Protein AF-A0A9D1R9I3-F1 (afdb_monomer)

Solvent-accessible surface area (backbone atoms only — not comparable to full-atom values): 10686 Å² total; per-residue (Å²): 140,59,76,68,60,60,56,41,55,53,49,53,54,49,44,52,55,58,47,68,74,46,57,72,70,60,39,57,51,48,53,52,42,51,58,55,57,67,73,47,98,64,57,68,60,59,54,52,50,54,48,44,52,51,49,51,53,46,52,52,16,56,76,68,72,45,55,52,53,62,74,65,74,44,58,64,61,62,46,48,54,52,51,44,54,70,66,63,78,45,72,50,73,64,53,41,50,48,31,46,51,50,15,51,50,30,36,52,54,9,49,54,36,32,51,56,20,48,52,53,54,49,50,54,54,50,55,44,67,78,65,69,73,87,57,93,84,80,71,70,52,71,67,55,49,51,52,51,53,50,37,53,48,43,27,52,50,10,50,51,30,34,53,49,12,55,46,31,48,61,38,52,80,35,76,94,45,46,72,60,49,52,55,54,50,52,51,57,54,55,62,73,77,108

Secondary structure (DSSP, 8-state):
--HHHHHHHHHHHHHHHHHHTS-HHHHHHHHHHHHHHTTS---HHHHHHHHHHHHHHHHHHHHTT--HHHHTTS-HHHHHHHHHHHTSS---HHHHHHHHHHHHHHHHHHHHHHHHHHHHHHHHHHHHHHHT---TTTS--HHHHHHHHHHHHHHHHHHHHHHHHHHHHHHTT-GGGHHHHHHHHHHHHHHHH-

Mean predicted aligned error: 14.3 Å

Sequence (194 aa):
MTNSNLSLETLKSENFTLQSRLTAKNRRILEKMFRYIRTFPLDEYHVELIHQDLIGMAKEAELRQESFPGTLGKAPLSFCDDLLLASGQISPPAGRSLLRISSLYYRFIGTFFAIIGLSNIIGQILGFLVGGEIWILKIMSGDKIVLFLYQLFVLAVGILYQLGGDRAKRYSSNSSKSNCCLKWGFFLLLLQIV

pLDDT: mean 78.45, std 12.65, range [46.47, 93.56]

Nearest PDB structures (foldseek):
  5c1f-assembly1_B  TM=2.643E-01  e=3.330E+00  Schizosaccharomyces pombe 972h-
  6iko-assembly1_A  TM=2.367E-01  e=6.032E+00  Mus musculus

Foldseek 3Di:
DDPVVVVLVVLVVVLVVLLVPADPQLSVLLVVLLVLLVVDPDDSSVSSVVSVVLSVLRVVCVVVVHDSCVSLVHRSNVSSVVVLVVVVRDPDVVNLVVLLVLLVVLLVQLVVLQVVLVVVLVVVVVVVVVVPDPPPPDPPDPVNVVVNVVSVVSNVLSVLSNVLSVVSNVCSVPVVCVVVNVVSSVVNVVVVVD

Organism: NCBI:txid2838542

Radius of gyration: 28.79 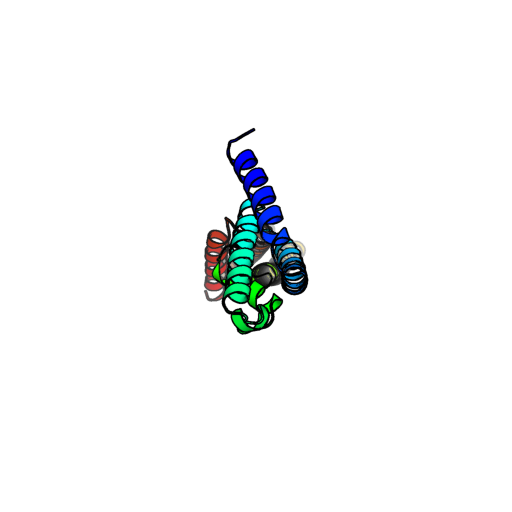Å; Cα contacts (8 Å, |Δi|>4): 126; chains: 1; bounding box: 69×34×75 Å

Structure (mmCIF, N/CA/C/O backbone):
data_AF-A0A9D1R9I3-F1
#
_entry.id   AF-A0A9D1R9I3-F1
#
loop_
_atom_site.group_PDB
_atom_site.id
_atom_site.type_symbol
_atom_site.label_atom_id
_atom_site.label_alt_id
_atom_site.label_comp_id
_atom_site.label_asym_id
_atom_site.label_entity_id
_atom_site.label_seq_id
_atom_site.pdbx_PDB_ins_code
_atom_site.Cartn_x
_atom_site.Cartn_y
_atom_site.Cartn_z
_atom_site.occupancy
_atom_site.B_iso_or_equiv
_atom_site.auth_seq_id
_atom_site.auth_comp_id
_atom_site.auth_asym_id
_atom_site.auth_atom_id
_atom_site.pdbx_PDB_model_num
ATOM 1 N N . MET A 1 1 ? -27.829 18.062 -6.869 1.00 46.47 1 MET A N 1
ATOM 2 C CA . MET A 1 1 ? -27.708 17.608 -5.467 1.00 46.47 1 MET A CA 1
ATOM 3 C C . MET A 1 1 ? -28.551 16.352 -5.338 1.00 46.47 1 MET A C 1
ATOM 5 O O . MET A 1 1 ? -29.761 16.434 -5.462 1.00 46.47 1 MET A O 1
ATOM 9 N N . THR A 1 2 ? -27.904 15.192 -5.301 1.00 47.31 2 THR A N 1
ATOM 10 C CA . THR A 1 2 ? -28.509 13.866 -5.519 1.00 47.31 2 THR A CA 1
ATOM 11 C C . THR A 1 2 ? -28.937 13.207 -4.205 1.00 47.31 2 THR A C 1
ATOM 13 O O . THR A 1 2 ? -28.361 13.495 -3.158 1.00 47.31 2 THR A O 1
ATOM 16 N N . ASN A 1 3 ? -29.917 12.297 -4.273 1.00 57.62 3 ASN A N 1
ATOM 17 C CA . ASN A 1 3 ? -30.523 11.559 -3.148 1.00 57.62 3 ASN A CA 1
ATOM 18 C C . ASN A 1 3 ? -29.522 10.951 -2.134 1.00 57.62 3 ASN A C 1
ATOM 20 O O . ASN A 1 3 ? -29.872 10.784 -0.971 1.00 57.62 3 ASN A O 1
ATOM 24 N N . SER A 1 4 ? -28.275 10.687 -2.542 1.00 60.78 4 SER A N 1
ATOM 25 C CA . SER A 1 4 ? -27.178 10.183 -1.698 1.00 60.78 4 SER A CA 1
ATOM 26 C C . SER A 1 4 ? -26.767 11.123 -0.556 1.00 60.78 4 SER A C 1
ATOM 28 O O . SER A 1 4 ? -26.414 10.670 0.530 1.00 60.78 4 SER A O 1
ATOM 30 N N . ASN A 1 5 ? -26.810 12.439 -0.782 1.00 66.44 5 ASN A N 1
ATOM 31 C CA . ASN A 1 5 ? -26.399 13.415 0.234 1.00 66.44 5 ASN A CA 1
ATOM 32 C C . ASN A 1 5 ? -27.486 13.582 1.300 1.00 66.44 5 ASN A C 1
ATOM 34 O O . ASN A 1 5 ? -27.178 13.768 2.472 1.00 66.44 5 ASN A O 1
ATOM 38 N N . LEU A 1 6 ? -28.755 13.457 0.895 1.00 72.06 6 LEU A N 1
ATOM 39 C CA . LEU A 1 6 ? -29.888 13.481 1.813 1.00 72.06 6 LEU A CA 1
ATOM 40 C C . LEU A 1 6 ? -29.864 12.255 2.738 1.00 72.06 6 LEU A C 1
ATOM 42 O O . LEU A 1 6 ? -30.039 12.413 3.940 1.00 72.06 6 LEU A O 1
ATOM 46 N N . SER A 1 7 ? -29.559 11.064 2.203 1.00 81.38 7 SER A N 1
ATOM 47 C CA . SER A 1 7 ? -29.435 9.837 3.005 1.00 81.38 7 SER A CA 1
ATOM 48 C C . SER A 1 7 ? -28.245 9.838 3.972 1.00 81.38 7 SER A C 1
ATOM 50 O O . SER A 1 7 ? -28.299 9.186 5.012 1.00 81.38 7 SER A O 1
ATOM 52 N N . LEU A 1 8 ? -27.162 10.551 3.646 1.00 88.31 8 LEU A N 1
ATOM 53 C CA . LEU A 1 8 ? -25.991 10.656 4.519 1.00 88.31 8 LEU A CA 1
ATOM 54 C C . LEU A 1 8 ? -26.276 11.541 5.739 1.00 88.31 8 LEU A C 1
ATOM 56 O O . LEU A 1 8 ? -25.975 11.157 6.865 1.00 88.31 8 LEU A O 1
ATOM 60 N N . GLU A 1 9 ? -26.868 12.716 5.525 1.00 88.56 9 GLU A N 1
ATOM 61 C CA . GLU A 1 9 ? -27.183 13.646 6.614 1.00 88.56 9 GLU A CA 1
ATOM 62 C C . GLU A 1 9 ? -28.239 13.071 7.569 1.00 88.56 9 GLU A C 1
ATOM 64 O O . GLU A 1 9 ? -28.113 13.213 8.789 1.00 88.56 9 GLU A O 1
ATOM 69 N N . THR A 1 10 ? -29.229 12.331 7.049 1.00 90.38 10 THR A N 1
ATOM 70 C CA . THR A 1 10 ? -30.168 11.584 7.901 1.00 90.38 10 THR A CA 1
ATOM 71 C C . THR A 1 10 ? -29.440 10.552 8.759 1.00 90.38 10 THR A C 1
ATOM 73 O O . THR A 1 10 ? -29.659 10.518 9.970 1.00 90.38 10 THR A O 1
ATOM 76 N N . LEU A 1 11 ? -28.518 9.779 8.171 1.00 91.25 11 LEU A N 1
ATOM 77 C CA . LEU A 1 11 ? -27.761 8.744 8.880 1.00 91.25 11 LEU A CA 1
ATOM 78 C C . LEU A 1 11 ? -26.878 9.337 9.989 1.00 91.25 11 LEU A C 1
ATOM 80 O O . LEU A 1 11 ? -26.879 8.845 11.115 1.00 91.25 11 LEU A O 1
ATOM 84 N N . LYS A 1 12 ? -26.200 10.459 9.714 1.00 92.12 12 LYS A N 1
ATOM 85 C CA . LYS A 1 12 ? -25.425 11.204 10.720 1.00 92.12 12 LYS A CA 1
ATOM 86 C C . LYS A 1 12 ? -26.292 11.640 11.901 1.00 92.12 12 LYS A C 1
ATOM 88 O O . LYS A 1 12 ? -25.905 11.459 13.056 1.00 92.12 12 LYS A O 1
ATOM 93 N N . SER A 1 13 ? -27.466 12.213 11.625 1.00 92.31 13 SER A N 1
ATOM 94 C CA . SER A 1 13 ? -28.381 12.675 12.678 1.00 92.31 13 SER A CA 1
ATOM 95 C C . SER A 1 13 ? -28.945 11.527 13.523 1.00 92.31 13 SER A C 1
ATOM 97 O O . SER A 1 13 ? -29.060 11.649 14.748 1.00 92.31 13 SER A O 1
ATOM 99 N N . GLU A 1 14 ? -29.245 10.392 12.890 1.00 92.50 14 GLU A N 1
ATOM 100 C CA . GLU A 1 14 ? -29.719 9.190 13.566 1.00 92.50 14 GLU A CA 1
ATOM 101 C C . GLU A 1 14 ? -28.624 8.615 14.469 1.00 92.50 14 GLU A C 1
ATOM 103 O O . GLU A 1 14 ? -28.857 8.424 15.664 1.00 92.50 14 GLU A O 1
ATOM 108 N N . ASN A 1 15 ? -27.408 8.447 13.944 1.00 91.75 15 ASN A N 1
ATOM 109 C CA . ASN A 1 15 ? -26.254 7.968 14.703 1.00 91.75 15 ASN A CA 1
ATOM 110 C C . ASN A 1 15 ? -25.945 8.871 15.901 1.00 91.75 15 ASN A C 1
ATOM 112 O O . ASN A 1 15 ? -25.763 8.375 17.013 1.00 91.75 15 ASN A O 1
ATOM 11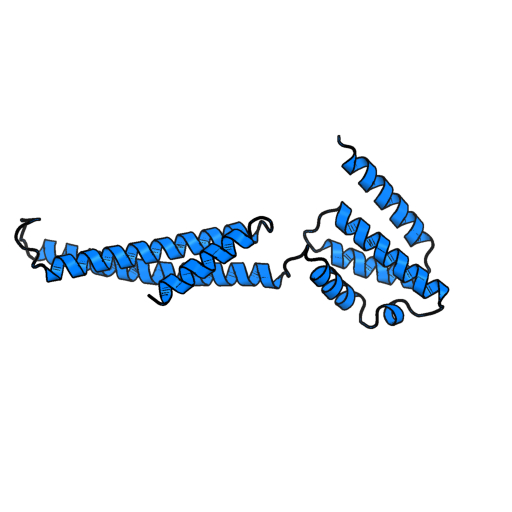6 N N . PHE A 1 16 ? -25.968 10.194 15.718 1.00 91.94 16 PHE A N 1
ATOM 117 C CA . PHE A 1 16 ? -25.792 11.148 16.815 1.00 91.94 16 PHE A CA 1
ATOM 118 C C . PHE A 1 16 ? -26.849 10.958 17.913 1.00 91.94 16 PHE A C 1
ATOM 120 O O . PHE A 1 16 ? -26.530 10.898 19.105 1.00 91.94 16 PHE A O 1
ATOM 127 N N . THR A 1 17 ? -28.112 10.800 17.515 1.00 92.31 17 THR A N 1
ATOM 12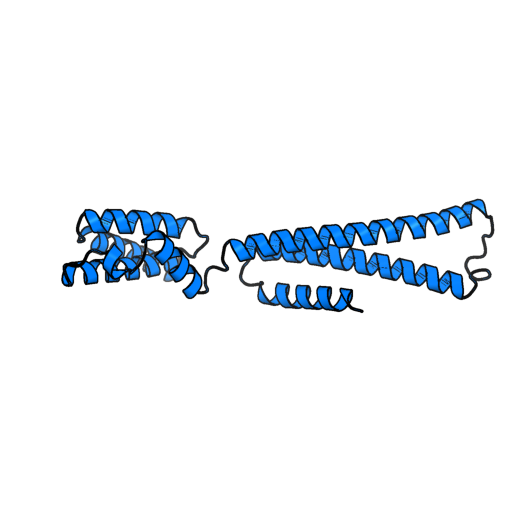8 C CA . THR A 1 17 ? -29.227 10.578 18.441 1.00 92.31 17 THR A CA 1
ATOM 129 C C . THR A 1 17 ? -29.080 9.252 19.187 1.00 92.31 17 THR A C 1
ATOM 131 O O . THR A 1 17 ? -29.206 9.219 20.412 1.00 92.31 17 THR A O 1
ATOM 134 N N . LEU A 1 18 ? -28.779 8.160 18.484 1.00 91.81 18 LEU A N 1
ATOM 135 C CA . LEU A 1 18 ? -28.597 6.836 19.080 1.00 91.81 18 LEU A CA 1
ATOM 136 C C . LEU A 1 18 ? -27.397 6.804 20.033 1.00 91.81 18 LEU A C 1
ATOM 138 O O . LEU A 1 18 ? -27.512 6.294 21.147 1.00 91.81 18 LEU A O 1
ATOM 142 N N . GLN A 1 19 ? -26.279 7.417 19.648 1.00 90.12 19 GLN A N 1
ATOM 143 C CA . GLN A 1 19 ? -25.081 7.505 20.478 1.00 90.12 19 GLN A CA 1
ATOM 144 C C . GLN A 1 19 ? -25.311 8.348 21.740 1.00 90.12 19 GLN A C 1
ATOM 146 O O . GLN A 1 19 ? -24.784 8.024 22.806 1.00 90.12 19 GLN A O 1
ATOM 151 N N . SER A 1 20 ? -26.119 9.411 21.654 1.00 88.38 20 SER A N 1
ATOM 152 C CA . SER A 1 20 ? -26.456 10.249 22.812 1.00 88.38 20 SER A CA 1
ATOM 153 C C . SER A 1 20 ? -27.222 9.493 23.907 1.00 88.38 20 SER A C 1
ATOM 155 O O . SER A 1 20 ? -27.107 9.851 25.080 1.00 88.38 20 SER A O 1
ATOM 157 N N . ARG A 1 21 ? -27.954 8.432 23.531 1.00 90.75 21 ARG A N 1
ATOM 158 C CA . ARG A 1 21 ? -28.755 7.590 24.436 1.00 90.75 21 ARG A CA 1
ATOM 159 C C . ARG A 1 21 ? -27.932 6.535 25.180 1.00 90.75 21 ARG A C 1
ATOM 161 O O . ARG A 1 21 ? -28.443 5.958 26.133 1.00 90.75 21 ARG A O 1
ATOM 168 N N . LEU A 1 22 ? -26.691 6.285 24.760 1.00 91.00 22 LEU A N 1
ATOM 169 C CA . LEU A 1 22 ? -25.786 5.345 25.421 1.00 91.00 22 LEU A CA 1
ATOM 170 C C . LEU A 1 22 ? -25.198 5.936 26.705 1.00 91.00 22 LEU A C 1
ATOM 172 O O . LEU A 1 22 ? -25.084 7.154 26.882 1.00 91.00 22 LEU A O 1
ATOM 176 N N . THR A 1 23 ? -24.723 5.059 27.586 1.00 92.00 23 THR A N 1
ATOM 177 C CA . THR A 1 23 ? -23.983 5.472 28.780 1.00 92.00 23 THR A CA 1
ATOM 178 C C . THR A 1 23 ? -22.707 6.240 28.420 1.00 92.00 23 THR A C 1
ATOM 180 O O . THR A 1 23 ? -22.026 5.973 27.426 1.00 92.00 23 THR A O 1
ATOM 183 N N . ALA A 1 24 ? -22.308 7.180 29.285 1.00 90.56 24 ALA A N 1
ATOM 184 C CA . ALA A 1 24 ? -21.119 8.008 29.063 1.00 90.56 24 ALA A CA 1
ATOM 185 C C . ALA A 1 24 ? -19.826 7.186 28.884 1.00 90.56 24 ALA A C 1
ATOM 187 O O . ALA A 1 24 ? -18.910 7.616 28.178 1.00 90.56 24 ALA A O 1
ATOM 188 N N . LYS A 1 25 ? -19.745 5.999 29.504 1.00 90.19 25 LYS A N 1
ATOM 189 C CA . LYS A 1 25 ? -18.609 5.079 29.366 1.00 90.19 25 LYS A CA 1
ATOM 190 C C . LYS A 1 25 ? -18.530 4.503 27.950 1.00 90.19 25 LYS A C 1
ATOM 192 O O . LYS A 1 25 ? -17.476 4.605 27.325 1.00 90.19 25 LYS A O 1
ATOM 197 N N . ASN A 1 26 ? -19.631 3.958 27.439 1.00 90.19 26 ASN A N 1
ATOM 198 C CA . ASN A 1 26 ? -19.678 3.359 26.105 1.00 90.19 26 ASN A CA 1
ATOM 199 C C . ASN A 1 26 ? -19.545 4.415 25.011 1.00 90.19 26 ASN A C 1
ATOM 201 O O . ASN A 1 26 ? -18.789 4.221 24.060 1.00 90.19 26 ASN A O 1
ATOM 205 N N . ARG A 1 27 ? -20.150 5.591 25.211 1.00 92.62 27 ARG A N 1
ATOM 206 C CA . ARG A 1 27 ? -19.990 6.738 24.313 1.00 92.62 27 ARG A CA 1
ATOM 207 C C . ARG A 1 27 ? -18.523 7.134 24.124 1.00 92.62 27 ARG A C 1
ATOM 209 O O . ARG A 1 27 ? -18.076 7.262 22.991 1.00 92.62 27 ARG A O 1
ATOM 216 N N . ARG A 1 28 ? -17.740 7.237 25.208 1.00 92.50 28 ARG A N 1
ATOM 217 C CA . ARG A 1 28 ? -16.295 7.547 25.127 1.00 92.50 28 ARG A CA 1
ATOM 218 C C . ARG A 1 28 ? -15.496 6.496 24.355 1.00 92.50 28 ARG A C 1
ATOM 220 O O . ARG A 1 28 ? -14.498 6.834 23.723 1.00 92.50 28 ARG A O 1
ATOM 227 N N . ILE A 1 29 ? -15.878 5.222 24.443 1.00 91.25 29 ILE A N 1
ATOM 228 C CA . ILE A 1 29 ? -15.208 4.140 23.710 1.00 91.25 29 ILE A CA 1
ATOM 229 C C . ILE A 1 29 ? -15.557 4.236 22.221 1.00 91.25 29 ILE A C 1
ATOM 231 O O . ILE A 1 29 ? -14.650 4.2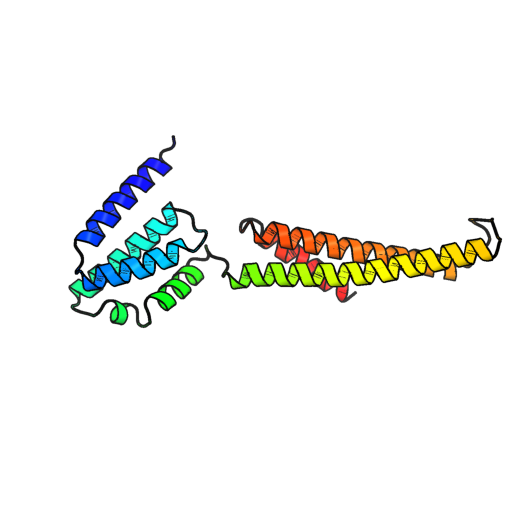28 21.391 1.00 91.25 29 ILE A O 1
ATOM 235 N N . LEU A 1 30 ? -16.838 4.425 21.897 1.00 92.75 30 LEU A N 1
ATOM 236 C CA . LEU A 1 30 ? -17.306 4.635 20.526 1.00 92.75 30 LEU A CA 1
ATOM 237 C C . LEU A 1 30 ? -16.660 5.855 19.870 1.00 92.75 30 LEU A C 1
ATOM 239 O O . LEU A 1 30 ? -16.178 5.749 18.752 1.00 92.75 30 LEU A O 1
ATOM 243 N N . GLU A 1 31 ? -16.559 6.987 20.570 1.00 91.88 31 GLU A N 1
ATOM 244 C CA . GLU A 1 31 ? -15.879 8.183 20.055 1.00 91.88 31 GLU A CA 1
ATOM 245 C C . GLU A 1 31 ? -14.417 7.901 19.680 1.00 91.88 31 GLU A C 1
ATOM 247 O O . GLU A 1 31 ? -13.928 8.402 18.665 1.00 91.88 31 GLU A O 1
ATOM 252 N N . LYS A 1 32 ? -13.706 7.086 20.474 1.00 91.50 32 LYS A N 1
ATOM 253 C CA . LYS A 1 32 ? -12.327 6.678 20.166 1.00 91.50 32 LYS A CA 1
ATOM 254 C C . LYS A 1 32 ? -12.268 5.778 18.934 1.00 91.50 32 LYS A C 1
ATOM 256 O O . LYS A 1 32 ? -11.431 6.016 18.067 1.00 91.50 32 LYS A O 1
ATOM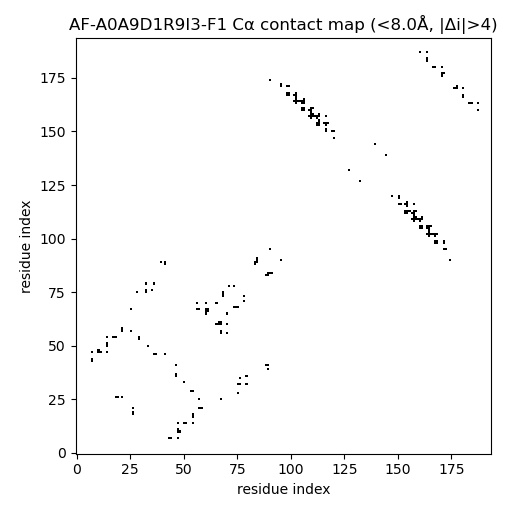 261 N N . MET A 1 33 ? -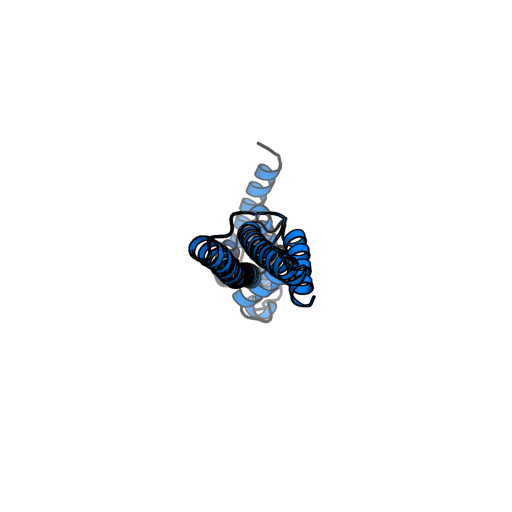13.150 4.783 18.847 1.00 90.62 33 MET A N 1
ATOM 262 C CA . MET A 1 33 ? -13.236 3.873 17.699 1.00 90.62 33 MET A CA 1
ATOM 263 C C . MET A 1 33 ? -13.593 4.625 16.416 1.00 90.62 33 MET A C 1
ATOM 265 O O . MET A 1 33 ? -12.937 4.454 15.393 1.00 90.62 33 MET A O 1
ATOM 269 N N . PHE A 1 34 ? -14.574 5.521 16.482 1.00 89.62 34 PHE A N 1
ATOM 270 C CA . PHE A 1 34 ? -15.024 6.299 15.337 1.00 89.62 34 PHE A CA 1
ATOM 271 C C . PHE A 1 34 ? -13.965 7.303 14.873 1.00 89.62 34 PHE A C 1
ATOM 273 O O . PHE A 1 34 ? -13.677 7.405 13.680 1.00 89.62 34 PHE A O 1
ATOM 280 N N . ARG A 1 35 ? -13.297 7.990 15.812 1.00 88.12 35 ARG A N 1
ATOM 281 C CA . ARG A 1 35 ? -12.145 8.847 15.494 1.00 88.12 35 ARG A CA 1
ATOM 282 C C . ARG A 1 35 ? -11.038 8.060 14.798 1.00 88.12 35 ARG A C 1
ATOM 284 O O . ARG A 1 35 ? -10.434 8.585 13.871 1.00 88.12 35 ARG A O 1
ATOM 291 N N . TYR A 1 36 ? -10.789 6.826 15.233 1.00 84.00 36 TYR A N 1
ATOM 292 C CA . TYR A 1 36 ? -9.816 5.939 14.607 1.00 84.00 36 TYR A CA 1
ATOM 293 C C . TYR A 1 36 ? -10.226 5.552 13.179 1.00 84.00 36 TYR A C 1
ATOM 295 O O . TYR A 1 36 ? -9.444 5.750 12.253 1.00 84.00 36 TYR A O 1
ATOM 303 N N . ILE A 1 37 ? -11.469 5.111 12.966 1.00 85.88 37 ILE A N 1
ATOM 304 C CA . ILE A 1 37 ? -11.993 4.736 11.639 1.00 85.88 37 ILE A CA 1
ATOM 305 C C . ILE A 1 37 ? -11.918 5.909 10.648 1.00 85.88 37 ILE A C 1
ATOM 307 O O . ILE A 1 37 ? -11.521 5.721 9.501 1.00 85.88 37 ILE A O 1
ATOM 311 N N . ARG A 1 38 ? -12.194 7.142 11.094 1.00 82.81 38 ARG A N 1
ATOM 312 C CA . ARG A 1 38 ? -12.091 8.354 10.257 1.00 82.81 38 ARG A CA 1
ATOM 313 C C . ARG A 1 38 ? -10.674 8.693 9.789 1.00 82.81 38 ARG A C 1
ATOM 315 O O . ARG A 1 38 ? -10.524 9.530 8.904 1.00 82.81 38 ARG A O 1
ATOM 322 N N . THR A 1 39 ? -9.634 8.084 10.363 1.00 79.88 39 THR A N 1
ATOM 323 C CA . THR A 1 39 ? -8.261 8.253 9.854 1.00 79.88 39 THR A CA 1
ATOM 324 C C . THR A 1 39 ? -8.023 7.491 8.550 1.00 79.88 39 THR A C 1
ATOM 326 O O . THR A 1 39 ? -7.078 7.799 7.819 1.00 79.88 39 THR A O 1
ATOM 329 N N . PHE A 1 40 ? -8.885 6.521 8.229 1.00 74.38 40 PHE A N 1
ATOM 330 C CA . PHE A 1 40 ? -8.797 5.743 7.004 1.00 74.38 40 PHE A CA 1
ATOM 331 C C . PHE A 1 40 ? -9.531 6.446 5.853 1.00 74.38 40 PHE A C 1
ATOM 333 O O . PHE A 1 40 ? -10.555 7.093 6.067 1.00 74.38 40 PHE A O 1
ATOM 340 N N . PRO A 1 41 ? -9.037 6.312 4.609 1.00 70.81 41 PRO A N 1
ATOM 341 C CA . PRO A 1 41 ? -9.644 6.914 3.424 1.00 70.81 41 PRO A CA 1
ATOM 342 C C . PRO A 1 41 ? -10.861 6.099 2.958 1.00 70.81 41 PRO A C 1
ATOM 344 O O . PRO A 1 41 ? -10.827 5.474 1.896 1.00 70.81 41 PRO A O 1
ATOM 347 N N . LEU A 1 42 ? -11.896 6.065 3.792 1.00 74.56 42 LEU A N 1
ATOM 348 C CA . LEU A 1 42 ? -13.190 5.446 3.530 1.00 74.56 42 LEU A CA 1
ATOM 349 C C . LEU A 1 42 ? -14.189 6.481 3.006 1.00 74.56 42 LEU A C 1
ATOM 351 O O . LEU A 1 42 ? -14.050 7.680 3.247 1.00 74.56 42 LEU A O 1
ATOM 355 N N . ASP A 1 43 ? -15.205 5.994 2.304 1.00 80.38 43 ASP A N 1
ATOM 356 C CA . ASP A 1 43 ? -16.359 6.796 1.912 1.00 80.38 43 ASP A CA 1
ATOM 357 C C . ASP A 1 43 ? -17.192 7.192 3.144 1.00 80.38 43 ASP A C 1
ATOM 359 O O . ASP A 1 43 ? -17.382 6.391 4.059 1.00 80.38 43 ASP A O 1
ATOM 363 N N . GLU A 1 44 ? -17.689 8.429 3.178 1.00 82.19 44 GLU A N 1
ATOM 364 C CA . GLU A 1 44 ? -18.316 9.003 4.378 1.00 82.19 44 GLU A CA 1
ATOM 365 C C . GLU A 1 44 ? -19.610 8.271 4.763 1.00 82.19 44 GLU A C 1
ATOM 367 O O . GLU A 1 44 ? -19.881 8.069 5.945 1.00 82.19 44 GLU A O 1
ATOM 372 N N . TYR A 1 45 ? -20.363 7.787 3.773 1.00 83.31 45 TYR A N 1
ATOM 373 C CA . TYR A 1 45 ? -21.547 6.960 4.002 1.00 83.31 45 TYR A CA 1
ATOM 374 C C . TYR A 1 45 ? -21.197 5.610 4.632 1.00 83.31 45 TYR A C 1
ATOM 376 O O . TYR A 1 45 ? -21.841 5.182 5.586 1.00 83.31 45 TYR A O 1
ATOM 384 N N . HIS A 1 46 ? -20.126 4.969 4.164 1.00 82.62 46 HIS A N 1
ATOM 385 C CA . HIS A 1 46 ? -19.647 3.716 4.750 1.00 82.62 46 HIS A CA 1
ATOM 386 C C . HIS A 1 46 ? -19.112 3.891 6.170 1.00 82.62 46 HIS A C 1
ATOM 388 O O . HIS A 1 46 ? -19.329 3.032 7.020 1.00 82.62 46 HIS A O 1
ATOM 394 N N . VAL A 1 47 ? -18.447 5.014 6.447 1.00 86.56 47 VAL A N 1
ATOM 395 C CA . VAL A 1 47 ? -17.999 5.356 7.801 1.00 86.56 47 VAL A CA 1
ATOM 396 C C . VAL A 1 47 ? -19.189 5.462 8.756 1.00 86.56 47 VAL A C 1
ATOM 398 O O . VAL A 1 47 ? -19.126 4.919 9.858 1.00 86.56 47 VAL A O 1
ATOM 401 N N . GLU A 1 48 ? -20.280 6.106 8.338 1.00 89.75 48 GLU A N 1
ATOM 402 C CA . GLU A 1 48 ? -21.493 6.206 9.159 1.00 89.75 48 GLU A CA 1
ATOM 403 C C . GLU A 1 48 ? -22.266 4.884 9.273 1.00 89.75 48 GLU A C 1
ATOM 405 O O . GLU A 1 48 ? -22.868 4.628 10.314 1.00 89.75 48 GLU A O 1
ATOM 410 N N . LEU A 1 49 ? -22.198 3.999 8.276 1.00 88.56 49 LEU A N 1
ATOM 411 C CA . LEU A 1 49 ? -22.766 2.652 8.389 1.00 88.56 49 LEU A CA 1
ATOM 412 C C . LEU A 1 49 ? -22.032 1.827 9.462 1.00 88.56 49 LEU A C 1
ATOM 414 O O . LEU A 1 49 ? -22.658 1.261 10.353 1.00 88.56 49 LEU A O 1
ATOM 418 N N . ILE A 1 50 ? -20.693 1.851 9.451 1.00 89.38 50 ILE A N 1
ATOM 419 C CA . ILE A 1 50 ? -19.877 1.204 10.493 1.00 89.38 50 ILE A CA 1
ATOM 420 C C . ILE A 1 50 ? -20.167 1.826 11.867 1.00 89.38 50 ILE A C 1
ATOM 422 O O . ILE A 1 50 ? -20.209 1.128 12.880 1.00 89.38 50 ILE A O 1
ATOM 426 N N . HIS A 1 51 ? -20.369 3.144 11.922 1.00 91.88 51 HIS A N 1
ATOM 427 C CA . HIS A 1 51 ? -20.730 3.828 13.160 1.00 91.88 51 HIS A CA 1
ATOM 428 C C . HIS A 1 51 ? -22.057 3.314 13.726 1.00 91.88 51 HIS A C 1
ATOM 430 O O . HIS A 1 51 ? -22.131 3.029 14.923 1.00 91.88 51 HIS A O 1
ATOM 436 N N . GLN A 1 52 ? -23.066 3.143 12.869 1.00 92.31 52 GLN A N 1
ATOM 437 C CA . GLN A 1 52 ? -24.372 2.610 13.247 1.00 92.31 52 GLN A CA 1
ATOM 438 C C . GLN A 1 52 ? -24.260 1.184 13.805 1.00 92.31 52 GLN A C 1
ATOM 440 O O . GLN A 1 52 ? -24.806 0.902 14.874 1.00 92.31 52 GLN A O 1
ATOM 445 N N . ASP A 1 53 ? -23.487 0.314 13.151 1.00 91.38 53 ASP A N 1
ATOM 446 C CA . ASP A 1 53 ? -23.256 -1.062 13.610 1.00 91.38 53 ASP A CA 1
ATOM 447 C C . ASP A 1 53 ? -22.566 -1.102 14.982 1.00 91.38 53 ASP A C 1
ATOM 449 O O . ASP A 1 53 ? -22.969 -1.848 15.879 1.00 91.38 53 ASP A O 1
ATOM 453 N N . LEU A 1 54 ? -21.552 -0.255 15.191 1.00 92.44 54 LEU A N 1
ATOM 454 C CA . LEU A 1 54 ? -20.858 -0.138 16.476 1.00 92.44 54 LEU A CA 1
ATOM 455 C C . LEU A 1 54 ? -21.779 0.377 17.591 1.00 92.44 54 LEU A C 1
ATOM 457 O O . LEU A 1 54 ? -21.701 -0.107 18.723 1.00 92.44 54 LEU A O 1
ATOM 461 N N . ILE A 1 55 ? -22.664 1.330 17.286 1.00 93.56 55 ILE A N 1
ATOM 462 C CA . ILE A 1 55 ? -23.696 1.797 18.220 1.00 93.56 55 ILE A CA 1
ATOM 463 C C . ILE A 1 55 ? -24.661 0.652 18.561 1.00 93.56 55 ILE A C 1
ATOM 465 O O . ILE A 1 55 ? -25.009 0.481 19.732 1.00 93.56 55 ILE A O 1
ATOM 469 N N . GLY A 1 56 ? -25.057 -0.151 17.569 1.00 92.12 56 GLY A N 1
ATOM 470 C CA . GLY A 1 56 ? -25.881 -1.347 17.754 1.00 92.12 56 GLY A CA 1
ATOM 471 C C . GLY A 1 56 ? -25.245 -2.345 18.723 1.00 92.12 56 GLY A C 1
ATOM 472 O O . GLY A 1 56 ? -25.874 -2.724 19.712 1.00 92.12 56 GLY A O 1
ATOM 473 N N . MET A 1 57 ? -23.969 -2.677 18.511 1.00 91.25 57 MET A N 1
ATOM 474 C CA . MET A 1 57 ? -23.204 -3.557 19.405 1.00 91.25 57 MET A CA 1
ATOM 475 C C . MET A 1 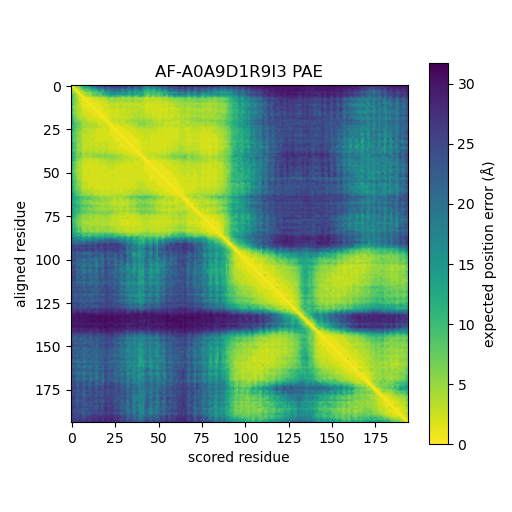57 ? -23.070 -2.982 20.822 1.00 91.25 57 MET A C 1
ATOM 477 O O . MET A 1 57 ? -23.215 -3.704 21.808 1.00 91.25 57 MET A O 1
ATOM 481 N N . ALA A 1 58 ? -22.824 -1.676 20.953 1.00 92.44 58 ALA A N 1
ATOM 482 C CA . ALA A 1 58 ? -22.740 -1.027 22.260 1.00 92.44 58 ALA A CA 1
ATOM 483 C C . ALA A 1 58 ? -24.076 -1.070 23.013 1.00 92.44 58 ALA A C 1
ATOM 485 O O . ALA A 1 58 ? -24.098 -1.299 24.222 1.00 92.44 58 ALA A O 1
ATOM 486 N N . LYS A 1 59 ? -25.191 -0.891 22.300 1.00 93.00 59 LYS A N 1
ATOM 487 C CA . LYS A 1 59 ? -26.538 -0.995 22.865 1.00 93.00 59 LYS A CA 1
ATOM 488 C C . LYS A 1 59 ? -26.854 -2.424 23.307 1.00 93.00 59 LYS A C 1
ATOM 490 O O . LYS A 1 59 ? -27.429 -2.618 24.374 1.00 93.00 59 LYS A O 1
ATOM 495 N N . GLU A 1 60 ? -26.466 -3.422 22.518 1.00 91.56 60 GLU A N 1
ATOM 496 C CA . GLU A 1 60 ? -26.629 -4.835 22.873 1.00 91.56 60 GLU A CA 1
ATOM 497 C C . GLU A 1 60 ? -25.835 -5.201 24.136 1.00 91.56 60 GLU A C 1
ATOM 499 O O . GLU A 1 60 ? -26.364 -5.876 25.020 1.00 91.56 60 GLU A O 1
ATOM 504 N N . ALA A 1 61 ? -24.614 -4.677 24.276 1.00 90.56 61 ALA A N 1
ATOM 505 C CA . ALA A 1 61 ? -23.811 -4.842 25.486 1.00 90.56 61 ALA A CA 1
ATOM 506 C C . ALA A 1 61 ? -24.492 -4.228 26.726 1.00 90.56 61 ALA A C 1
ATOM 508 O O . ALA A 1 61 ? -24.530 -4.859 27.781 1.00 90.56 61 ALA A O 1
ATOM 509 N N . GLU A 1 62 ? -25.092 -3.035 26.602 1.00 90.81 62 GLU A N 1
ATOM 510 C CA . GLU A 1 62 ? -25.851 -2.412 27.700 1.00 90.81 62 GLU A CA 1
ATOM 511 C C . GLU A 1 62 ? -27.080 -3.233 28.101 1.00 90.81 62 GLU A C 1
ATOM 513 O O . GLU A 1 62 ? -27.336 -3.403 29.293 1.00 90.81 62 GLU A O 1
ATOM 518 N N . LEU A 1 63 ? -27.807 -3.787 27.125 1.00 90.31 63 LEU A N 1
ATOM 519 C CA . LEU A 1 63 ? -28.966 -4.650 27.379 1.00 90.31 63 LEU A CA 1
ATOM 520 C C . LEU A 1 63 ? -28.580 -5.942 28.107 1.00 90.31 63 LEU A C 1
ATOM 522 O O . LEU A 1 63 ? -29.329 -6.408 28.962 1.00 90.31 63 LEU A O 1
ATOM 526 N N . ARG A 1 64 ? -27.403 -6.497 27.801 1.00 89.44 64 ARG A N 1
ATOM 527 C CA . ARG A 1 64 ? -26.841 -7.675 28.480 1.00 89.44 64 ARG A CA 1
ATOM 528 C C . ARG A 1 64 ? -26.152 -7.350 29.808 1.00 89.44 64 ARG A C 1
ATOM 530 O O . ARG A 1 64 ? -25.685 -8.264 30.475 1.00 89.44 64 ARG A O 1
ATOM 537 N N . GLN A 1 65 ? -26.089 -6.072 30.196 1.00 87.12 65 GLN A N 1
ATOM 538 C CA . GLN A 1 65 ? -25.314 -5.584 31.346 1.00 87.12 65 GLN A CA 1
ATOM 539 C C . GLN A 1 65 ? -23.825 -5.979 31.288 1.00 87.12 65 GLN A C 1
ATOM 541 O O . GLN A 1 65 ? -23.137 -6.041 32.308 1.00 87.12 65 GLN A O 1
ATOM 546 N N . GLU A 1 66 ? -23.307 -6.210 30.082 1.00 88.00 66 GLU A N 1
ATOM 547 C CA . GLU A 1 66 ? -21.912 -6.545 29.838 1.00 88.00 66 GLU A CA 1
ATOM 548 C C . GLU A 1 66 ? -21.088 -5.288 29.557 1.00 88.00 66 GLU A C 1
ATOM 550 O O . GLU A 1 66 ? -21.575 -4.238 29.127 1.00 88.00 66 GLU A O 1
ATOM 555 N N . SER A 1 67 ? -19.779 -5.383 29.783 1.00 87.44 67 SER A N 1
ATOM 556 C CA . SER A 1 67 ? -18.880 -4.320 29.349 1.00 87.44 67 SER A CA 1
ATOM 557 C C . SER A 1 67 ? -18.737 -4.346 27.827 1.00 87.44 67 SER A C 1
ATOM 559 O O . SER A 1 67 ? -18.387 -5.386 27.277 1.00 87.44 67 SER A O 1
ATOM 561 N N . PHE A 1 68 ? -18.892 -3.198 27.164 1.00 86.88 68 PHE A N 1
ATOM 562 C CA . PHE A 1 68 ? -18.737 -3.103 25.709 1.00 86.88 68 PHE A CA 1
ATOM 563 C C . PHE A 1 68 ? -17.407 -3.695 25.181 1.00 86.88 68 PHE A C 1
ATOM 565 O O . PHE A 1 68 ? -17.456 -4.498 24.256 1.00 86.88 68 PHE A O 1
ATOM 572 N N . PRO A 1 69 ? -16.225 -3.440 25.790 1.00 85.75 69 PRO A N 1
ATOM 573 C CA . PRO A 1 69 ? -14.985 -4.117 25.385 1.00 85.75 69 PRO A CA 1
ATOM 574 C C . PRO A 1 69 ? -15.007 -5.642 25.570 1.00 85.75 69 PRO A C 1
ATOM 576 O O . PRO A 1 69 ? -14.353 -6.355 24.817 1.00 85.75 69 PRO A O 1
ATOM 579 N N . GLY A 1 70 ? -15.748 -6.138 26.565 1.00 83.31 70 GLY A N 1
ATOM 580 C CA . GLY A 1 70 ? -15.943 -7.570 26.791 1.00 83.31 70 GLY A CA 1
ATOM 581 C C . GLY A 1 70 ? -16.767 -8.214 25.678 1.00 83.31 70 GLY A C 1
ATOM 582 O O . GLY A 1 70 ? -16.364 -9.247 25.158 1.00 83.31 70 GLY A O 1
ATOM 583 N N . THR A 1 71 ? -17.841 -7.554 25.236 1.00 85.88 71 THR A N 1
ATOM 584 C CA . THR A 1 71 ? -18.670 -8.009 24.107 1.00 85.88 71 THR A CA 1
ATOM 585 C C . THR A 1 71 ? -17.892 -8.027 22.782 1.00 85.88 71 THR A C 1
ATOM 587 O O . THR A 1 71 ? -18.131 -8.886 21.941 1.00 85.88 71 THR A O 1
ATOM 590 N N . LEU A 1 72 ? -16.906 -7.135 22.606 1.00 86.69 72 LEU A N 1
ATOM 591 C CA . LEU A 1 72 ? -16.008 -7.148 21.440 1.00 86.69 72 LEU A CA 1
ATOM 592 C C . LEU A 1 72 ? -14.977 -8.297 21.474 1.00 86.69 72 LEU A C 1
ATOM 594 O O . LEU A 1 72 ? -14.368 -8.598 20.446 1.00 86.69 72 LEU A O 1
ATOM 598 N N . GLY A 1 73 ? -14.727 -8.902 22.643 1.00 85.00 73 GLY A N 1
ATOM 599 C CA . GLY A 1 73 ? -13.756 -9.988 22.846 1.00 85.00 73 GLY A CA 1
ATOM 600 C C . GLY A 1 73 ? -12.278 -9.588 22.718 1.00 85.00 73 GLY A C 1
ATOM 601 O O . GLY A 1 73 ? -11.396 -10.435 22.837 1.00 85.00 73 GLY A O 1
ATOM 602 N N . LYS A 1 74 ? -11.984 -8.309 22.460 1.00 86.81 74 LYS A N 1
ATOM 603 C CA . LYS A 1 74 ? -10.632 -7.755 22.272 1.00 86.81 74 LYS A CA 1
ATOM 604 C C . LYS A 1 74 ? -10.627 -6.245 22.496 1.00 86.81 74 LYS A C 1
ATOM 606 O O . LYS A 1 74 ? -11.661 -5.629 22.755 1.00 86.81 74 LYS A O 1
ATOM 611 N N . ALA A 1 75 ? -9.449 -5.629 22.398 1.00 86.69 75 ALA A N 1
ATOM 612 C CA . ALA A 1 75 ? -9.333 -4.184 22.523 1.00 86.69 75 ALA A CA 1
ATOM 613 C C . ALA A 1 75 ? -10.174 -3.471 21.436 1.00 86.69 75 ALA A C 1
ATOM 615 O O . ALA A 1 75 ? -10.149 -3.881 20.276 1.00 86.69 75 ALA A O 1
ATOM 616 N N . PRO A 1 76 ? -10.875 -2.369 21.760 1.00 86.31 76 PRO A N 1
ATOM 617 C CA . PRO A 1 76 ? -11.744 -1.677 20.805 1.00 86.31 76 PRO A CA 1
ATOM 618 C C . PRO A 1 76 ? -11.053 -1.263 19.496 1.00 86.31 76 PRO A C 1
ATOM 620 O O . PRO A 1 76 ? -11.653 -1.327 18.432 1.00 86.31 76 PRO A O 1
ATOM 623 N N . LEU A 1 77 ? -9.775 -0.872 19.554 1.00 83.75 77 LEU A N 1
ATOM 624 C CA . LEU A 1 77 ? -9.010 -0.488 18.362 1.00 83.75 77 LEU A CA 1
ATOM 625 C C . LEU A 1 77 ? -8.625 -1.696 17.500 1.00 83.75 77 LEU A C 1
ATOM 627 O O . LEU A 1 77 ? -8.785 -1.635 16.287 1.00 83.75 77 LEU A O 1
ATOM 631 N N . SER A 1 78 ? -8.201 -2.805 18.113 1.00 82.38 78 SER A N 1
ATOM 632 C CA . SER A 1 78 ? -7.879 -4.024 17.360 1.00 82.38 78 SER A CA 1
ATOM 633 C C . SER A 1 78 ? -9.131 -4.658 16.752 1.00 82.38 78 SER A C 1
ATOM 635 O O . SER A 1 78 ? -9.069 -5.272 15.695 1.00 82.38 78 SER A O 1
ATOM 637 N N . PHE A 1 79 ? -10.296 -4.474 17.381 1.00 87.50 79 PHE A N 1
ATOM 638 C CA . PHE A 1 79 ? -11.570 -4.818 16.758 1.00 87.50 79 PHE A CA 1
ATOM 639 C C . PHE A 1 79 ? -11.831 -3.991 15.495 1.00 87.50 79 PHE A C 1
ATOM 641 O O . PHE A 1 79 ? -12.233 -4.566 14.486 1.00 87.50 79 PHE A O 1
ATOM 648 N N . CYS A 1 80 ? -11.571 -2.678 15.522 1.00 84.88 80 CYS A N 1
ATOM 649 C CA . CYS A 1 80 ? -11.676 -1.852 14.319 1.00 84.88 80 CYS A CA 1
ATOM 650 C C . CYS A 1 80 ? -10.737 -2.348 13.215 1.00 84.88 80 CYS A C 1
ATOM 652 O O . CYS A 1 80 ? -11.176 -2.440 12.078 1.00 84.88 80 CYS A O 1
ATOM 654 N N . ASP A 1 81 ? -9.490 -2.707 13.532 1.00 80.56 81 ASP A N 1
ATOM 655 C CA . ASP A 1 81 ? -8.545 -3.239 12.538 1.00 80.56 81 ASP A CA 1
ATOM 656 C C . ASP A 1 81 ? -9.105 -4.468 11.813 1.00 80.56 81 ASP A C 1
ATOM 658 O O . ASP A 1 81 ? -9.119 -4.513 10.581 1.00 80.56 81 ASP A O 1
ATOM 662 N N . ASP A 1 82 ? -9.642 -5.425 12.569 1.00 83.31 82 ASP A N 1
ATOM 663 C CA . ASP A 1 82 ? -10.227 -6.644 12.010 1.00 83.31 82 ASP A CA 1
ATOM 664 C C . ASP A 1 82 ? -11.521 -6.368 11.235 1.00 83.31 82 ASP A C 1
ATOM 666 O O . ASP A 1 82 ? -11.751 -6.975 10.191 1.00 83.31 82 ASP A O 1
ATOM 670 N N . LEU A 1 83 ? -12.355 -5.433 11.703 1.00 84.31 83 LEU A N 1
ATOM 671 C CA . LEU A 1 83 ? -13.590 -5.036 11.020 1.00 84.31 83 LEU A CA 1
ATOM 672 C C . LEU A 1 83 ? -13.286 -4.365 9.676 1.00 84.31 83 LEU A C 1
ATOM 674 O O . LEU A 1 83 ? -13.907 -4.674 8.659 1.00 84.31 83 LEU A O 1
ATOM 678 N N . LEU A 1 84 ? -12.279 -3.494 9.646 1.00 79.62 84 LEU A N 1
ATOM 679 C CA . LEU A 1 84 ? -11.816 -2.839 8.429 1.00 79.62 84 LEU A CA 1
ATOM 680 C C . LEU A 1 84 ? -11.188 -3.851 7.459 1.00 79.62 84 LEU A C 1
ATOM 682 O O . LEU A 1 84 ? -11.437 -3.765 6.255 1.00 79.62 84 LEU A O 1
ATOM 686 N N . LEU A 1 85 ? -10.446 -4.840 7.967 1.00 70.31 85 LEU A N 1
ATOM 687 C CA . LEU A 1 85 ? -9.868 -5.919 7.164 1.00 70.31 85 LEU A CA 1
ATOM 688 C C . LEU A 1 85 ? -10.948 -6.845 6.576 1.00 70.31 85 LEU A C 1
ATOM 690 O O . LEU A 1 85 ? -10.895 -7.177 5.393 1.00 70.31 85 LEU A O 1
ATOM 694 N N . ALA A 1 86 ? -11.953 -7.212 7.376 1.00 75.00 86 ALA A N 1
ATOM 695 C CA . ALA A 1 86 ? -13.076 -8.055 6.966 1.00 75.00 86 ALA A CA 1
ATOM 696 C C . ALA A 1 86 ? -14.021 -7.353 5.980 1.00 75.00 86 ALA A C 1
ATOM 698 O O . ALA A 1 86 ? -14.554 -7.999 5.080 1.00 75.00 86 ALA A O 1
ATOM 699 N N . SER A 1 87 ? -14.195 -6.031 6.100 1.00 66.75 87 SER A N 1
ATOM 700 C CA . SER A 1 87 ? -15.041 -5.247 5.189 1.00 66.75 87 SER A CA 1
ATOM 701 C C . SER A 1 87 ? -14.537 -5.242 3.740 1.00 66.75 87 SER A C 1
ATOM 703 O O . SER A 1 87 ? -15.278 -4.876 2.830 1.00 66.75 87 SER A O 1
ATOM 705 N N . GLY A 1 88 ? -13.267 -5.600 3.499 1.00 59.41 88 GLY A N 1
ATOM 706 C CA . GLY A 1 88 ? -12.652 -5.620 2.167 1.00 59.41 88 GLY A CA 1
ATOM 707 C C . GLY A 1 88 ? -12.515 -4.242 1.499 1.00 59.41 88 GLY A C 1
ATOM 708 O O . GLY A 1 88 ? -11.908 -4.134 0.433 1.00 59.41 88 GLY A O 1
ATOM 709 N N . GLN A 1 89 ? -13.039 -3.175 2.113 1.00 55.75 89 GLN A N 1
ATOM 710 C CA . GLN A 1 89 ? -13.003 -1.809 1.582 1.00 55.75 89 GLN A CA 1
ATOM 711 C C . GLN A 1 89 ? -11.654 -1.134 1.804 1.00 55.75 89 GLN A C 1
ATOM 713 O O . GLN A 1 89 ? -11.222 -0.297 1.006 1.00 55.75 89 GLN A O 1
ATOM 718 N N . ILE A 1 90 ? -10.949 -1.538 2.858 1.00 52.06 90 ILE A N 1
ATOM 719 C CA . ILE A 1 90 ? -9.578 -1.125 3.109 1.00 52.06 90 ILE A CA 1
ATOM 720 C C . ILE A 1 90 ? -8.666 -2.259 2.658 1.00 52.06 90 ILE A C 1
ATOM 722 O O . ILE A 1 90 ? -8.505 -3.268 3.336 1.00 52.06 90 ILE A O 1
ATOM 726 N N . SER A 1 91 ? -7.992 -2.062 1.520 1.00 50.56 91 SER A N 1
ATOM 727 C CA . SER A 1 91 ? -6.676 -2.684 1.362 1.00 50.56 91 SER A CA 1
ATOM 728 C C . SER A 1 91 ? -5.819 -2.147 2.507 1.00 50.56 91 SER A C 1
ATOM 730 O O . SER A 1 91 ? -5.690 -0.918 2.595 1.00 50.56 91 SER A O 1
ATOM 732 N N . PRO A 1 92 ? -5.276 -3.005 3.389 1.00 46.50 92 PRO A N 1
ATOM 733 C CA . PRO A 1 92 ? -4.586 -2.562 4.591 1.00 46.50 92 PRO A CA 1
ATOM 734 C C . PRO A 1 92 ? -3.540 -1.489 4.245 1.00 46.50 92 PRO A C 1
ATOM 736 O O . PRO A 1 92 ? -2.981 -1.513 3.142 1.00 46.50 92 PRO A O 1
ATOM 739 N N . PRO A 1 93 ? -3.215 -0.550 5.151 1.00 48.25 93 PRO A N 1
ATOM 740 C CA . PRO A 1 93 ? -2.096 0.376 4.946 1.00 48.25 93 PRO A CA 1
ATOM 741 C C . PRO A 1 93 ? -0.792 -0.366 4.588 1.00 48.25 93 PRO A C 1
ATOM 743 O O . PRO A 1 93 ? 0.034 0.172 3.850 1.00 48.25 93 PRO A O 1
ATOM 746 N N . ALA A 1 94 ? -0.677 -1.637 4.998 1.00 48.94 94 ALA A N 1
ATOM 747 C CA . ALA A 1 94 ? 0.332 -2.588 4.540 1.00 48.94 94 ALA A CA 1
ATOM 748 C C . ALA A 1 94 ? 0.317 -2.829 3.016 1.00 48.94 94 ALA A C 1
ATOM 750 O O . 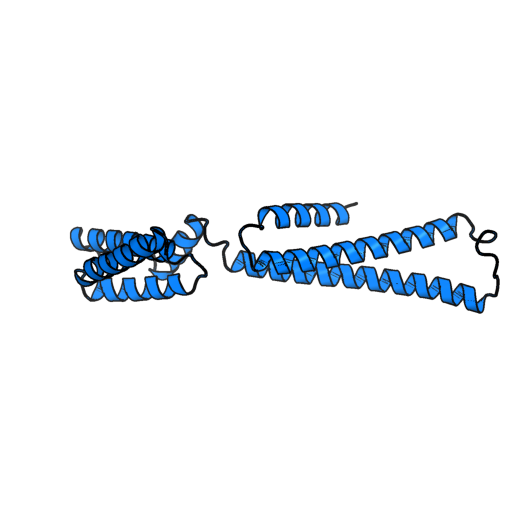ALA A 1 94 ? 1.365 -2.839 2.396 1.00 48.94 94 ALA A O 1
ATOM 751 N N . GLY A 1 95 ? -0.838 -2.955 2.360 1.00 54.72 95 GLY A N 1
ATOM 752 C CA . GLY A 1 95 ? -0.927 -3.107 0.902 1.00 54.72 95 GLY A CA 1
ATOM 753 C C . GLY A 1 95 ? -0.441 -1.870 0.140 1.00 54.72 95 GLY A C 1
ATOM 754 O O . GLY A 1 95 ? 0.281 -1.987 -0.849 1.00 54.72 95 GLY A O 1
ATOM 755 N N . ARG A 1 96 ? -0.762 -0.660 0.624 1.00 57.19 96 ARG A N 1
ATOM 756 C CA . ARG A 1 96 ? -0.258 0.587 0.015 1.00 57.19 96 ARG A CA 1
ATOM 757 C C . ARG A 1 96 ? 1.243 0.761 0.225 1.00 57.19 96 ARG A C 1
ATOM 759 O O . ARG A 1 96 ? 1.927 1.211 -0.698 1.00 57.19 96 ARG A O 1
ATOM 766 N N . SER A 1 97 ? 1.760 0.423 1.409 1.00 59.62 97 SER A N 1
ATOM 767 C CA . SER A 1 97 ? 3.201 0.458 1.666 1.00 59.62 97 SER A CA 1
ATOM 768 C C . SER A 1 97 ? 3.935 -0.617 0.860 1.00 59.62 97 SER A C 1
ATOM 770 O O . SER A 1 97 ? 4.940 -0.293 0.238 1.00 59.62 97 SER A O 1
ATOM 772 N N . LEU A 1 98 ? 3.389 -1.832 0.743 1.00 66.31 98 LEU A N 1
ATOM 773 C CA . LEU A 1 98 ? 3.919 -2.912 -0.097 1.00 66.31 98 LEU A CA 1
ATOM 774 C C . LEU A 1 98 ? 3.960 -2.523 -1.576 1.00 66.31 98 LEU A C 1
ATOM 776 O O . LEU A 1 98 ? 4.986 -2.717 -2.216 1.00 66.31 98 LEU A O 1
ATOM 780 N N . LEU A 1 99 ? 2.907 -1.904 -2.119 1.00 71.62 99 LEU A N 1
ATOM 781 C CA . LEU A 1 99 ? 2.911 -1.402 -3.500 1.00 71.62 99 LEU A CA 1
ATOM 782 C C . LEU A 1 99 ? 3.932 -0.276 -3.703 1.00 71.62 99 LEU A C 1
ATOM 784 O O . LEU A 1 99 ? 4.550 -0.184 -4.763 1.00 71.62 99 LEU A O 1
ATOM 788 N N . ARG A 1 100 ? 4.147 0.572 -2.691 1.00 72.50 100 ARG A N 1
ATOM 789 C CA . ARG A 1 100 ? 5.166 1.629 -2.733 1.00 72.50 100 ARG A CA 1
ATOM 790 C C . ARG A 1 100 ? 6.586 1.052 -2.672 1.00 72.50 100 ARG A C 1
ATOM 792 O O . ARG A 1 100 ? 7.446 1.515 -3.414 1.00 72.50 100 ARG A O 1
ATOM 799 N N . ILE A 1 101 ? 6.815 0.036 -1.841 1.00 76.44 101 ILE A N 1
ATOM 800 C CA . ILE A 1 101 ? 8.093 -0.684 -1.728 1.00 76.44 101 ILE A CA 1
ATOM 801 C C . ILE A 1 101 ? 8.370 -1.472 -3.012 1.00 76.44 101 ILE A C 1
ATOM 803 O O . ILE A 1 101 ? 9.452 -1.366 -3.576 1.00 76.44 101 ILE A O 1
ATOM 807 N N . SER A 1 102 ? 7.371 -2.184 -3.532 1.00 78.19 102 SER A N 1
ATOM 808 C CA . SER A 1 102 ? 7.429 -2.893 -4.813 1.00 78.19 102 SER A CA 1
ATOM 809 C C . SER A 1 102 ? 7.722 -1.941 -5.977 1.00 78.19 102 SER A C 1
ATOM 811 O O . SER A 1 102 ? 8.589 -2.218 -6.801 1.00 78.19 102 SER A O 1
ATOM 813 N N . SER A 1 103 ? 7.061 -0.781 -6.021 1.00 80.81 103 SER A N 1
ATOM 814 C CA . SER A 1 103 ? 7.335 0.269 -7.009 1.00 80.81 103 SER A CA 1
ATOM 815 C C . SER A 1 103 ? 8.784 0.754 -6.943 1.00 80.81 103 SER A C 1
ATOM 817 O O . SER A 1 103 ? 9.437 0.910 -7.976 1.00 80.81 103 SER A O 1
ATOM 819 N N . LEU A 1 104 ? 9.297 0.970 -5.731 1.00 84.44 104 LEU A N 1
ATOM 820 C CA . LEU A 1 104 ? 10.676 1.382 -5.517 1.00 84.44 104 LEU A CA 1
ATOM 821 C C . LEU A 1 104 ? 11.659 0.293 -5.972 1.00 84.44 104 LEU A C 1
ATOM 823 O O . LEU A 1 104 ? 12.607 0.602 -6.689 1.00 84.44 104 LEU A O 1
ATOM 827 N N . TYR A 1 105 ? 11.387 -0.970 -5.638 1.00 85.50 105 TYR A N 1
ATOM 828 C CA . TYR A 1 105 ? 12.167 -2.129 -6.073 1.00 85.50 105 TYR A CA 1
ATOM 829 C C . TYR A 1 105 ? 12.257 -2.225 -7.604 1.00 85.50 105 TYR A C 1
ATOM 831 O O . TYR A 1 105 ? 13.358 -2.275 -8.151 1.00 85.50 105 TYR A O 1
ATOM 839 N N . TYR A 1 106 ? 11.125 -2.145 -8.313 1.00 84.38 106 TYR A N 1
ATOM 840 C CA . TYR A 1 106 ? 11.117 -2.191 -9.779 1.00 84.38 106 TYR A CA 1
ATOM 841 C C . TYR A 1 106 ? 11.811 -0.979 -10.422 1.00 84.38 106 TYR A C 1
ATOM 843 O O . TYR A 1 106 ? 12.463 -1.114 -11.456 1.00 84.38 106 TYR A O 1
ATOM 851 N N . ARG A 1 107 ? 11.744 0.210 -9.808 1.00 85.94 107 ARG A N 1
ATOM 852 C CA . ARG A 1 107 ? 12.508 1.375 -10.290 1.00 85.94 107 ARG A CA 1
ATOM 853 C C . ARG A 1 107 ? 14.011 1.194 -10.098 1.00 85.94 107 ARG A C 1
ATOM 855 O O . ARG A 1 107 ? 14.767 1.572 -10.992 1.00 85.94 107 ARG A O 1
ATOM 862 N N . PHE A 1 108 ? 14.448 0.605 -8.985 1.00 87.94 108 PHE A N 1
ATOM 863 C CA . PHE A 1 108 ? 15.861 0.293 -8.767 1.00 87.94 108 PHE A CA 1
ATOM 864 C C . PHE A 1 108 ? 16.368 -0.744 -9.772 1.00 87.94 108 PHE A C 1
ATOM 866 O O . PHE A 1 108 ? 17.360 -0.476 -10.448 1.00 87.94 108 PHE A O 1
ATOM 873 N N . ILE A 1 109 ? 15.653 -1.865 -9.942 1.00 87.06 109 ILE A N 1
ATOM 874 C CA . ILE A 1 109 ? 16.054 -2.919 -10.886 1.00 87.06 109 ILE A CA 1
ATOM 875 C C . ILE A 1 109 ? 16.101 -2.380 -12.324 1.00 87.06 109 ILE A C 1
ATOM 877 O O . ILE A 1 109 ? 17.089 -2.568 -13.029 1.00 87.06 109 ILE A O 1
ATOM 881 N N . GLY A 1 110 ? 15.083 -1.613 -12.736 1.00 86.69 110 GLY A N 1
ATOM 882 C CA . GLY A 1 110 ? 15.013 -1.038 -14.078 1.00 86.69 110 GLY A CA 1
ATOM 883 C C . GLY A 1 110 ? 16.121 -0.022 -14.348 1.00 86.69 110 GLY A C 1
ATOM 884 O O . GLY A 1 110 ? 16.709 -0.022 -15.425 1.00 86.69 110 GLY A O 1
ATOM 885 N N . THR A 1 111 ? 16.464 0.806 -13.355 1.00 88.38 111 THR A N 1
ATOM 886 C CA . THR A 1 111 ? 17.573 1.769 -13.473 1.00 88.38 111 THR A CA 1
ATOM 887 C C . THR A 1 111 ? 18.921 1.062 -13.591 1.00 88.38 111 THR A C 1
ATOM 889 O O . THR A 1 111 ? 19.746 1.468 -14.404 1.00 88.38 111 THR A O 1
ATOM 892 N N . PHE A 1 112 ? 19.131 -0.020 -12.840 1.00 88.31 112 PHE A N 1
ATOM 893 C CA . PHE A 1 112 ? 20.350 -0.822 -12.925 1.00 88.31 112 PHE A CA 1
ATOM 894 C C . PHE A 1 112 ? 20.536 -1.427 -14.326 1.00 88.31 112 PHE A C 1
ATOM 896 O O . PHE A 1 112 ? 21.578 -1.221 -14.951 1.00 88.31 112 PHE A O 1
ATOM 903 N N . PHE A 1 113 ? 19.499 -2.078 -14.867 1.00 85.56 113 PHE A N 1
ATOM 904 C CA . PHE A 1 113 ? 19.532 -2.621 -16.229 1.00 85.56 113 PHE A CA 1
ATOM 905 C C . PHE A 1 113 ? 19.697 -1.536 -17.297 1.00 85.56 113 PHE A C 1
ATOM 907 O O . PHE A 1 113 ? 20.458 -1.729 -18.242 1.00 85.56 113 PHE A O 1
ATOM 914 N N . ALA A 1 114 ? 19.050 -0.379 -17.139 1.00 86.88 114 ALA A N 1
ATOM 915 C CA . ALA A 1 114 ? 19.190 0.732 -18.076 1.00 86.88 114 ALA A CA 1
ATOM 916 C C . ALA A 1 114 ? 20.620 1.298 -18.099 1.00 86.88 114 ALA A C 1
ATOM 918 O O . ALA A 1 114 ? 21.143 1.556 -19.180 1.00 86.88 114 ALA A O 1
ATOM 919 N N . ILE A 1 115 ? 21.271 1.448 -16.938 1.00 89.25 115 ILE A N 1
ATOM 920 C CA . ILE A 1 115 ? 22.659 1.932 -16.843 1.00 89.25 115 ILE A CA 1
ATOM 921 C C . ILE A 1 115 ? 23.621 0.950 -17.514 1.00 89.25 115 ILE A C 1
ATOM 923 O O . ILE A 1 115 ? 24.453 1.378 -18.310 1.00 89.25 115 ILE A O 1
ATOM 927 N N . ILE A 1 116 ? 23.490 -0.352 -17.239 1.00 85.25 116 ILE A N 1
ATOM 928 C CA . ILE A 1 116 ? 24.307 -1.397 -17.882 1.00 85.25 116 ILE A CA 1
ATOM 929 C C . ILE A 1 116 ? 24.042 -1.436 -19.392 1.00 85.25 116 ILE A C 1
ATOM 931 O O . ILE A 1 116 ? 24.975 -1.539 -20.189 1.00 85.25 116 ILE A O 1
ATOM 935 N N . GLY A 1 117 ? 22.772 -1.330 -19.789 1.00 82.19 117 GLY A N 1
ATOM 936 C CA . GLY A 1 117 ? 22.306 -1.152 -21.165 1.00 82.19 117 GLY A CA 1
ATOM 937 C C . GLY A 1 117 ? 23.086 -0.056 -21.884 1.00 82.19 117 GLY A C 1
ATOM 938 O O . GLY A 1 117 ? 23.818 -0.317 -22.838 1.00 82.19 117 GLY A O 1
ATOM 939 N N . LEU A 1 118 ? 22.964 1.165 -21.364 1.00 85.62 118 LEU A N 1
ATOM 940 C CA . LEU A 1 118 ? 23.566 2.366 -21.930 1.00 85.62 118 LEU A CA 1
ATOM 941 C C . LEU A 1 118 ? 25.092 2.337 -21.922 1.00 85.62 118 LEU A C 1
ATOM 943 O O . LEU A 1 118 ? 25.689 2.701 -22.930 1.00 85.62 118 LEU A O 1
ATOM 947 N N . SER A 1 119 ? 25.732 1.923 -20.826 1.00 82.62 119 SER A N 1
ATOM 948 C CA . SER A 1 119 ? 27.196 1.953 -20.721 1.00 82.62 119 SER A CA 1
ATOM 949 C C . SER A 1 119 ? 27.858 1.066 -21.774 1.00 82.62 119 SER A C 1
ATOM 951 O O . SER A 1 119 ? 28.819 1.489 -22.414 1.00 82.62 119 SER A O 1
ATOM 953 N N . ASN A 1 120 ? 27.302 -0.121 -22.026 1.00 80.00 120 ASN A N 1
ATOM 954 C CA . ASN A 1 120 ? 27.797 -1.026 -23.061 1.00 80.00 120 ASN A CA 1
ATOM 955 C C . ASN A 1 120 ? 27.532 -0.496 -24.476 1.00 80.00 120 ASN A C 1
ATOM 957 O O . ASN A 1 120 ? 28.421 -0.578 -25.320 1.00 80.00 120 ASN A O 1
ATOM 961 N N . ILE A 1 121 ? 26.355 0.088 -24.743 1.00 82.19 121 ILE A N 1
ATOM 962 C CA . ILE A 1 121 ? 26.054 0.704 -26.050 1.00 82.19 121 ILE A CA 1
ATOM 963 C C . ILE A 1 121 ? 27.017 1.864 -26.324 1.00 82.19 121 ILE A C 1
ATOM 965 O O . ILE A 1 121 ? 27.610 1.934 -27.399 1.00 82.19 121 ILE A O 1
ATOM 969 N N . ILE A 1 122 ? 27.223 2.744 -25.340 1.00 83.56 122 ILE A N 1
ATOM 970 C CA . ILE A 1 122 ? 28.172 3.860 -25.434 1.00 83.56 122 ILE A CA 1
ATOM 971 C C . ILE A 1 122 ? 29.592 3.332 -25.653 1.00 83.56 122 ILE A C 1
ATOM 973 O O . ILE A 1 122 ? 30.297 3.842 -26.519 1.00 83.56 122 ILE A O 1
ATOM 977 N N . GLY A 1 123 ? 30.004 2.294 -24.921 1.00 79.38 123 GLY A N 1
ATOM 978 C CA . GLY A 1 123 ? 31.312 1.660 -25.088 1.00 79.38 123 GLY A CA 1
ATOM 979 C C . GLY A 1 123 ? 31.526 1.104 -26.496 1.00 79.38 123 GLY A C 1
ATOM 980 O O . GLY A 1 123 ? 32.588 1.313 -27.079 1.00 79.38 123 GLY A O 1
ATOM 981 N N . GLN A 1 124 ? 30.508 0.468 -27.084 1.00 75.19 124 GLN A N 1
ATOM 982 C CA . GLN A 1 124 ? 30.578 -0.007 -28.467 1.00 75.19 124 GLN A CA 1
ATOM 983 C C . GLN A 1 124 ? 30.651 1.143 -29.479 1.00 75.19 124 GLN A C 1
ATOM 985 O O . GLN A 1 124 ? 31.460 1.082 -30.402 1.00 75.19 124 GLN A O 1
ATOM 990 N N . ILE A 1 125 ? 29.872 2.211 -29.286 1.00 77.25 125 ILE A N 1
ATOM 991 C CA . ILE A 1 125 ? 29.897 3.401 -30.153 1.00 77.25 125 ILE A CA 1
ATOM 992 C C . ILE A 1 125 ? 31.251 4.125 -30.066 1.00 77.25 125 ILE A C 1
ATOM 994 O O . ILE A 1 125 ? 31.803 4.523 -31.089 1.00 77.25 125 ILE A O 1
ATOM 998 N N . LEU A 1 126 ? 31.818 4.277 -28.865 1.00 76.44 126 LEU A N 1
ATOM 999 C CA . LEU A 1 126 ? 33.125 4.912 -28.661 1.00 76.44 126 LEU A CA 1
ATOM 1000 C C . LEU A 1 126 ? 34.271 4.063 -29.214 1.00 76.44 126 LEU A C 1
ATOM 1002 O O . LEU A 1 126 ? 35.142 4.594 -29.897 1.00 76.44 126 LEU A O 1
ATOM 1006 N N . GLY A 1 127 ? 34.258 2.749 -28.971 1.00 71.31 127 GLY A N 1
ATOM 1007 C CA . GLY A 1 127 ? 35.235 1.829 -29.558 1.00 71.31 127 GLY A CA 1
ATOM 1008 C C . GLY A 1 127 ? 35.195 1.843 -31.089 1.00 71.31 127 GLY A C 1
ATOM 1009 O O . GLY A 1 127 ? 36.235 1.763 -31.737 1.00 71.31 127 GLY A O 1
ATOM 1010 N N . PHE A 1 128 ? 34.007 2.028 -31.667 1.00 66.06 128 PHE A N 1
ATOM 1011 C CA . PHE A 1 128 ? 33.806 2.210 -33.102 1.00 66.06 128 PHE A CA 1
ATOM 1012 C C . PHE A 1 128 ? 34.342 3.560 -33.619 1.00 66.06 128 PHE A C 1
ATOM 1014 O O . PHE A 1 128 ? 35.046 3.587 -34.627 1.00 66.06 128 PHE A O 1
ATOM 1021 N N . LEU A 1 129 ? 34.076 4.666 -32.912 1.00 67.75 129 LEU A N 1
ATOM 1022 C CA . LEU A 1 129 ? 34.569 6.012 -33.254 1.00 67.75 129 LEU A CA 1
ATOM 1023 C C . LEU A 1 129 ? 36.099 6.112 -33.221 1.00 67.75 129 LEU A C 1
ATOM 1025 O O . LEU A 1 129 ? 36.689 6.734 -34.099 1.00 67.75 129 LEU A O 1
ATOM 1029 N N . VAL A 1 130 ? 36.740 5.492 -32.227 1.00 70.19 130 VAL A N 1
ATOM 1030 C CA . VAL A 1 130 ? 38.208 5.464 -32.101 1.00 70.19 130 VAL A CA 1
ATOM 1031 C C . VAL A 1 130 ? 38.841 4.494 -33.11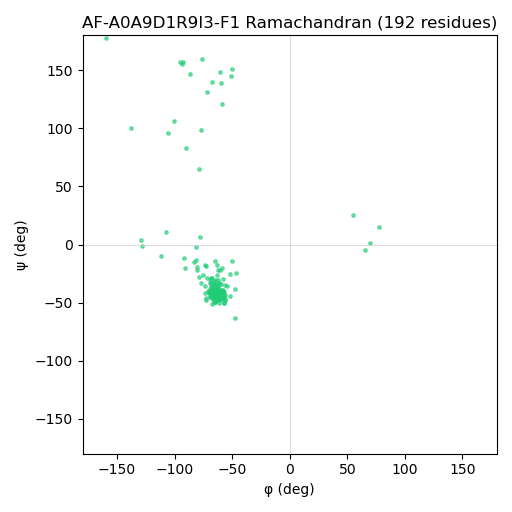3 1.00 70.19 130 VAL A C 1
ATOM 1033 O O . VAL A 1 130 ? 39.980 4.698 -33.522 1.00 70.19 130 VAL A O 1
ATOM 1036 N N . GLY A 1 131 ? 38.104 3.464 -33.548 1.00 65.00 131 GLY A N 1
ATOM 1037 C CA . GLY A 1 131 ? 38.566 2.437 -34.490 1.00 65.00 131 GLY A CA 1
ATOM 1038 C C . GLY A 1 131 ? 38.475 2.792 -35.983 1.00 65.00 131 GLY A C 1
ATOM 1039 O O . GLY A 1 131 ? 39.113 2.119 -36.784 1.00 65.00 131 GLY A O 1
ATOM 1040 N N . GLY A 1 132 ? 37.730 3.835 -36.374 1.00 56.59 132 GLY A N 1
ATOM 1041 C CA . GLY A 1 132 ? 37.828 4.452 -37.710 1.00 56.59 132 GLY A CA 1
ATOM 1042 C C . GLY A 1 132 ? 37.155 3.748 -38.907 1.00 56.59 132 GLY A C 1
ATOM 1043 O O . GLY A 1 132 ? 37.436 4.119 -40.043 1.00 56.59 132 GLY A O 1
ATOM 1044 N N . GLU A 1 133 ? 36.249 2.783 -38.720 1.00 53.28 133 GLU A N 1
ATOM 1045 C CA . GLU A 1 133 ? 35.633 2.016 -39.828 1.00 53.28 133 GLU A CA 1
ATOM 1046 C C . GLU A 1 133 ? 34.166 2.439 -40.096 1.00 53.28 133 GLU A C 1
ATOM 1048 O O . GLU A 1 133 ? 33.242 1.951 -39.458 1.00 53.28 133 GLU A O 1
ATOM 1053 N N . ILE A 1 134 ? 33.912 3.336 -41.063 1.00 54.16 134 ILE A N 1
ATOM 1054 C CA . ILE A 1 134 ? 32.594 3.981 -41.331 1.00 54.16 134 ILE A CA 1
ATOM 1055 C C . ILE A 1 134 ? 31.565 3.084 -42.085 1.00 54.16 134 ILE A C 1
ATOM 1057 O O . ILE A 1 134 ? 30.460 3.515 -42.415 1.00 54.16 134 ILE A O 1
ATOM 1061 N N . TRP A 1 135 ? 31.832 1.799 -42.337 1.00 48.75 135 TRP A N 1
ATOM 1062 C CA . TRP A 1 135 ? 30.920 0.949 -43.130 1.00 48.75 135 TRP A CA 1
ATOM 1063 C C . TRP A 1 135 ? 29.862 0.227 -42.283 1.00 48.75 135 TRP A C 1
ATOM 1065 O O . TRP A 1 135 ? 29.984 -0.958 -41.972 1.00 48.75 135 TRP A O 1
ATOM 1075 N N . ILE A 1 136 ? 28.773 0.946 -41.990 1.00 50.59 136 ILE A N 1
ATOM 1076 C CA . ILE A 1 136 ? 27.621 0.579 -41.132 1.00 50.59 136 ILE A CA 1
ATOM 1077 C C . ILE A 1 136 ? 26.978 -0.800 -41.439 1.00 50.59 136 ILE A C 1
ATOM 1079 O O . ILE A 1 136 ? 26.248 -1.329 -40.607 1.00 50.59 136 ILE A O 1
ATOM 1083 N N . LEU A 1 137 ? 27.270 -1.440 -42.579 1.00 50.97 137 LEU A N 1
ATOM 1084 C CA . LEU A 1 137 ? 26.664 -2.723 -42.976 1.00 50.97 137 LEU A CA 1
ATOM 1085 C C . LEU A 1 137 ? 27.647 -3.841 -43.369 1.00 50.97 137 LEU A C 1
ATOM 1087 O O . LEU A 1 137 ? 27.189 -4.935 -43.684 1.00 50.97 137 LEU A O 1
ATOM 1091 N N . LYS A 1 138 ? 28.974 -3.621 -43.358 1.00 48.12 138 LYS A N 1
ATOM 1092 C CA . LYS A 1 138 ? 29.935 -4.618 -43.893 1.00 48.12 138 LYS A CA 1
ATOM 1093 C C . LYS A 1 138 ? 30.839 -5.301 -42.853 1.00 48.12 138 LYS A C 1
ATOM 1095 O O . LYS A 1 138 ? 31.503 -6.269 -43.199 1.00 48.12 138 LYS A O 1
ATOM 1100 N N . ILE A 1 139 ? 30.860 -4.833 -41.598 1.00 49.75 139 ILE A N 1
ATOM 1101 C CA . ILE A 1 139 ? 31.846 -5.256 -40.569 1.00 49.75 139 ILE A CA 1
ATOM 1102 C C . ILE A 1 139 ? 31.215 -5.698 -39.238 1.00 49.75 139 ILE A C 1
ATOM 1104 O O . ILE A 1 139 ? 31.905 -6.071 -38.289 1.00 49.75 139 ILE A O 1
ATOM 1108 N N . MET A 1 140 ? 29.893 -5.753 -39.138 1.00 54.72 140 MET A N 1
ATOM 1109 C CA . MET A 1 140 ? 29.318 -6.485 -38.022 1.00 54.72 140 MET A CA 1
ATOM 1110 C C . MET A 1 140 ? 29.408 -7.983 -38.332 1.00 54.72 140 MET A C 1
ATOM 1112 O O . MET A 1 140 ? 28.577 -8.515 -39.066 1.00 54.72 140 MET A O 1
ATOM 1116 N N . SER A 1 141 ? 30.415 -8.677 -37.791 1.00 61.50 141 SER A N 1
ATOM 1117 C CA . SER A 1 141 ? 30.322 -10.135 -37.674 1.00 61.50 141 SER A CA 1
ATOM 1118 C C . SER A 1 141 ? 28.991 -10.473 -36.992 1.00 61.50 141 SER A C 1
ATOM 1120 O O . SER A 1 141 ? 28.531 -9.704 -36.140 1.00 61.50 141 SER A O 1
ATOM 1122 N N . GLY A 1 142 ? 28.354 -11.587 -37.372 1.00 65.75 142 GLY A N 1
ATOM 1123 C CA . GLY A 1 142 ? 27.044 -11.971 -36.826 1.00 65.75 142 GLY A CA 1
ATOM 1124 C C . GLY A 1 142 ? 26.994 -11.868 -35.297 1.00 65.75 142 GLY A C 1
ATOM 1125 O O . GLY A 1 142 ? 26.044 -11.325 -34.742 1.00 65.75 142 GLY A O 1
ATOM 1126 N N . ASP A 1 143 ? 28.090 -12.234 -34.634 1.00 70.31 143 ASP A N 1
ATOM 1127 C CA . ASP A 1 143 ? 28.246 -12.179 -33.179 1.00 70.31 143 ASP A CA 1
ATOM 1128 C C . ASP A 1 143 ? 28.139 -10.758 -32.595 1.00 70.31 143 ASP A C 1
ATOM 1130 O O . ASP A 1 143 ? 27.530 -10.564 -31.544 1.00 70.31 143 ASP A O 1
ATOM 1134 N N . LYS A 1 144 ? 28.672 -9.731 -33.274 1.00 70.38 144 LYS A N 1
ATOM 1135 C CA . LYS A 1 144 ? 28.599 -8.336 -32.798 1.00 70.38 144 LYS A CA 1
ATOM 1136 C C . LYS A 1 144 ? 27.200 -7.739 -32.963 1.00 70.38 144 LYS A C 1
ATOM 1138 O O . LYS A 1 144 ? 26.757 -7.009 -32.078 1.00 70.38 144 LYS A O 1
ATOM 1143 N N . ILE A 1 145 ? 26.480 -8.094 -34.036 1.00 74.75 145 ILE A N 1
ATOM 1144 C CA . ILE A 1 145 ? 25.050 -7.753 -34.183 1.00 74.75 145 ILE A CA 1
ATOM 1145 C C . ILE A 1 145 ? 24.241 -8.392 -33.061 1.00 74.75 145 ILE A C 1
ATOM 1147 O O . ILE A 1 145 ? 23.427 -7.711 -32.444 1.00 74.75 145 ILE A O 1
ATOM 1151 N N . VAL A 1 146 ? 24.474 -9.674 -32.773 1.00 80.00 146 VAL A N 1
ATOM 1152 C CA . VAL A 1 146 ? 23.745 -10.396 -31.722 1.00 80.00 146 VAL A CA 1
ATOM 1153 C C . VAL A 1 146 ? 23.970 -9.741 -30.357 1.00 80.00 146 VAL A C 1
ATOM 1155 O O . VAL A 1 146 ? 23.002 -9.492 -29.642 1.00 80.00 146 VAL A O 1
ATOM 1158 N N . LEU A 1 147 ? 25.211 -9.372 -30.024 1.00 76.94 147 LEU A N 1
ATOM 1159 C CA . LEU A 1 147 ? 25.525 -8.664 -28.777 1.00 76.94 147 LEU A CA 1
ATOM 1160 C C . LEU A 1 147 ? 24.886 -7.269 -28.708 1.00 76.94 147 LEU A C 1
ATOM 1162 O O . LEU A 1 147 ? 24.389 -6.870 -27.656 1.00 76.94 147 LEU A O 1
ATOM 1166 N N . PHE A 1 148 ? 24.858 -6.532 -29.820 1.00 79.38 148 PHE A N 1
ATOM 1167 C CA . PHE A 1 148 ? 24.212 -5.221 -29.881 1.00 79.38 148 PHE A CA 1
ATOM 1168 C C . PHE A 1 148 ? 22.686 -5.320 -29.708 1.00 79.38 148 PHE A C 1
ATOM 1170 O O . PHE A 1 148 ? 22.098 -4.578 -28.920 1.00 79.38 148 PHE A O 1
ATOM 1177 N N . LEU A 1 149 ? 22.043 -6.277 -30.387 1.00 83.44 149 LEU A N 1
ATOM 1178 C CA . LEU A 1 149 ? 20.609 -6.550 -30.249 1.00 83.44 149 LEU A CA 1
ATOM 1179 C C . LEU A 1 149 ? 20.251 -7.016 -28.833 1.00 83.44 149 LEU A C 1
ATOM 1181 O O . LEU A 1 149 ? 19.251 -6.565 -28.276 1.00 83.44 149 LEU A O 1
ATOM 1185 N N . TYR A 1 150 ? 21.088 -7.860 -28.226 1.00 84.31 150 TYR A N 1
ATOM 1186 C CA . TYR A 1 150 ? 20.940 -8.268 -26.832 1.00 84.31 150 TYR A CA 1
ATOM 1187 C C . TYR A 1 150 ? 20.989 -7.060 -25.886 1.00 84.31 150 TYR A C 1
ATOM 1189 O O . TYR A 1 150 ? 20.152 -6.932 -24.995 1.00 84.31 150 TYR A O 1
ATOM 1197 N N . GLN A 1 151 ? 21.897 -6.110 -26.118 1.00 83.19 151 GLN A N 1
ATOM 1198 C CA . GLN A 1 151 ? 21.996 -4.919 -25.276 1.00 83.19 151 GLN A CA 1
ATOM 1199 C C . GLN A 1 151 ? 20.789 -3.978 -25.420 1.00 83.19 151 GLN A C 1
ATOM 1201 O O . GLN A 1 151 ? 20.331 -3.404 -24.428 1.00 83.19 151 GLN A O 1
ATOM 1206 N N . LEU A 1 152 ? 20.230 -3.856 -26.629 1.00 85.56 152 LEU A N 1
ATOM 1207 C CA . LEU A 1 152 ? 18.965 -3.148 -26.849 1.00 85.56 152 LEU A CA 1
ATOM 1208 C C . LEU A 1 152 ? 17.799 -3.836 -26.133 1.00 85.56 152 LEU A C 1
ATOM 1210 O O . LEU A 1 152 ? 16.953 -3.154 -25.553 1.00 85.56 152 LEU A O 1
ATOM 1214 N N . PHE A 1 153 ? 17.773 -5.170 -26.126 1.00 87.19 153 PHE A N 1
ATOM 1215 C CA . PHE A 1 153 ? 16.779 -5.940 -25.386 1.00 87.19 153 PHE A CA 1
ATOM 1216 C C . PHE A 1 153 ? 16.882 -5.690 -23.874 1.00 87.19 153 PHE A C 1
ATOM 1218 O O . PHE A 1 153 ? 15.880 -5.355 -23.245 1.00 87.19 153 PHE A O 1
ATOM 1225 N N . VAL A 1 154 ? 18.089 -5.735 -23.298 1.00 84.75 154 VAL A N 1
ATOM 1226 C CA . VAL A 1 154 ? 18.328 -5.423 -21.874 1.00 84.75 154 VAL A CA 1
ATOM 1227 C C . VAL A 1 154 ? 17.857 -4.008 -21.518 1.00 84.75 154 VAL A C 1
ATOM 1229 O O . VAL A 1 154 ? 17.220 -3.797 -20.483 1.00 84.75 154 VAL A O 1
ATOM 1232 N N . LEU A 1 155 ? 18.114 -3.031 -22.391 1.00 86.38 155 LEU A N 1
ATOM 1233 C CA . LEU A 1 155 ? 17.662 -1.654 -22.199 1.00 86.38 155 LEU A CA 1
ATOM 1234 C C . LEU A 1 155 ? 16.129 -1.539 -22.267 1.00 86.38 155 LEU A C 1
ATOM 1236 O O . LEU A 1 155 ? 15.526 -0.869 -21.425 1.00 86.38 155 LEU A O 1
ATOM 1240 N N . ALA A 1 156 ? 15.484 -2.232 -23.209 1.00 87.44 156 ALA A N 1
ATOM 1241 C CA . ALA A 1 156 ? 14.026 -2.283 -23.316 1.00 87.44 156 ALA A CA 1
ATOM 1242 C C . ALA A 1 156 ? 13.378 -2.916 -22.072 1.00 87.44 156 ALA A C 1
ATOM 1244 O O . ALA A 1 156 ? 12.404 -2.376 -21.542 1.00 87.44 156 ALA A O 1
ATOM 1245 N N . VAL A 1 157 ? 13.954 -4.005 -21.554 1.00 87.44 157 VAL A N 1
ATOM 1246 C CA . VAL A 1 157 ? 13.531 -4.637 -20.295 1.00 87.44 157 VAL A CA 1
ATOM 1247 C C . VAL A 1 157 ? 13.671 -3.657 -19.126 1.00 87.44 157 VAL A C 1
ATOM 1249 O O . VAL A 1 157 ? 12.718 -3.468 -18.368 1.00 87.44 157 VAL A O 1
ATOM 1252 N N . GLY A 1 158 ? 14.799 -2.948 -19.018 1.00 86.62 158 GLY A N 1
ATOM 1253 C CA . GLY A 1 158 ? 15.005 -1.914 -17.998 1.00 86.62 158 GLY A CA 1
ATOM 1254 C C . GLY A 1 158 ? 13.930 -0.816 -18.017 1.00 86.62 158 GLY A C 1
ATOM 1255 O O . GLY A 1 158 ? 13.387 -0.455 -16.967 1.00 86.62 158 GLY A O 1
ATOM 1256 N N . ILE A 1 159 ? 13.550 -0.336 -19.207 1.00 87.06 159 ILE A N 1
ATOM 1257 C CA . ILE A 1 159 ? 12.471 0.652 -19.387 1.00 87.06 159 ILE A CA 1
ATOM 1258 C C . ILE A 1 159 ? 11.110 0.074 -18.973 1.00 87.06 159 ILE A C 1
ATOM 1260 O O . ILE A 1 159 ? 10.330 0.754 -18.299 1.00 87.06 159 ILE A O 1
ATOM 1264 N N . LEU A 1 160 ? 10.814 -1.182 -19.323 1.00 88.00 160 LEU A N 1
ATOM 1265 C CA . LEU A 1 160 ? 9.573 -1.852 -18.917 1.00 88.00 160 LEU A CA 1
ATOM 1266 C C . LEU A 1 160 ? 9.446 -1.950 -17.391 1.00 88.00 160 LEU A C 1
ATOM 1268 O O . LEU A 1 160 ? 8.368 -1.678 -16.855 1.00 88.00 160 LEU A O 1
ATOM 1272 N N . TYR A 1 161 ? 10.536 -2.253 -16.680 1.00 86.50 161 TYR A N 1
ATOM 1273 C CA . TYR A 1 161 ? 10.552 -2.256 -15.213 1.00 86.50 161 TYR A CA 1
ATOM 1274 C C . TYR A 1 161 ? 10.310 -0.864 -14.616 1.00 86.50 161 TYR A C 1
ATOM 1276 O O . TYR A 1 161 ? 9.553 -0.738 -13.648 1.00 86.50 161 TYR A O 1
ATOM 1284 N N . GLN A 1 162 ? 10.865 0.197 -15.211 1.00 86.00 162 GLN A N 1
ATOM 1285 C CA . GLN A 1 162 ? 10.571 1.568 -14.776 1.00 86.00 162 GLN A CA 1
ATOM 1286 C C . GLN A 1 162 ? 9.097 1.940 -14.999 1.00 86.00 162 GLN A C 1
ATOM 1288 O O . GLN A 1 162 ? 8.447 2.457 -14.087 1.00 86.00 162 GLN A O 1
ATOM 1293 N N . LEU A 1 163 ? 8.533 1.601 -16.164 1.00 85.31 163 LEU A N 1
ATOM 1294 C CA . LEU A 1 163 ? 7.111 1.802 -16.462 1.00 85.31 163 LEU A CA 1
ATOM 1295 C C . LEU A 1 163 ? 6.210 1.025 -15.492 1.00 85.31 163 LEU A C 1
ATOM 1297 O O . LEU A 1 163 ? 5.186 1.550 -15.041 1.00 85.31 163 LEU A O 1
ATOM 1301 N N . GLY A 1 164 ? 6.596 -0.204 -15.145 1.00 84.25 164 GLY A N 1
ATOM 1302 C CA . GLY A 1 164 ? 5.941 -1.023 -14.128 1.00 84.25 164 GLY A CA 1
ATOM 1303 C C . GLY A 1 164 ? 5.958 -0.363 -12.751 1.00 84.25 164 GLY A C 1
ATOM 1304 O O . GLY A 1 164 ? 4.911 -0.234 -12.113 1.00 84.25 164 GLY A O 1
ATOM 1305 N N . GLY A 1 165 ? 7.120 0.138 -12.328 1.00 83.62 165 GLY A N 1
ATOM 1306 C CA . GLY A 1 165 ? 7.286 0.869 -11.074 1.00 83.62 165 GLY A CA 1
ATOM 1307 C C . GLY A 1 165 ? 6.423 2.133 -10.997 1.00 83.62 165 GLY A C 1
ATOM 1308 O O . GLY A 1 165 ? 5.728 2.347 -9.999 1.00 83.62 165 GLY A O 1
ATOM 1309 N N . ASP A 1 166 ? 6.383 2.940 -12.058 1.00 82.44 166 ASP A N 1
ATOM 1310 C CA . ASP A 1 166 ? 5.561 4.157 -12.115 1.00 82.44 166 ASP A CA 1
ATOM 1311 C C . ASP A 1 166 ? 4.059 3.860 -12.152 1.00 82.44 166 ASP A C 1
ATOM 1313 O O . ASP A 1 166 ? 3.240 4.611 -11.608 1.00 82.44 166 ASP A O 1
ATOM 1317 N N . ARG A 1 167 ? 3.661 2.751 -12.784 1.00 79.19 167 ARG A N 1
ATOM 1318 C CA . ARG A 1 167 ? 2.283 2.252 -12.723 1.00 79.19 167 ARG A CA 1
ATOM 1319 C C . ARG A 1 167 ? 1.924 1.800 -11.309 1.00 79.19 167 ARG A C 1
ATOM 1321 O O . ARG A 1 167 ? 0.910 2.261 -10.792 1.00 79.19 167 ARG A O 1
ATOM 1328 N N . ALA A 1 168 ? 2.769 1.010 -10.648 1.00 77.38 168 ALA A N 1
ATOM 1329 C CA . ALA A 1 168 ? 2.553 0.575 -9.266 1.00 77.38 168 ALA A CA 1
ATOM 1330 C C . ALA A 1 168 ? 2.400 1.767 -8.301 1.00 77.38 168 ALA A C 1
ATOM 1332 O O . ALA A 1 168 ? 1.485 1.790 -7.474 1.00 77.38 168 ALA A O 1
ATOM 1333 N N . LYS A 1 169 ? 3.210 2.824 -8.473 1.00 75.94 169 LYS A N 1
ATOM 1334 C CA . LYS A 1 169 ? 3.076 4.070 -7.699 1.00 75.94 169 LYS A CA 1
ATOM 1335 C C . LYS A 1 169 ? 1.723 4.747 -7.930 1.00 75.94 169 LYS A C 1
ATOM 1337 O O . LYS A 1 169 ? 1.067 5.126 -6.962 1.00 75.94 169 LYS A O 1
ATOM 1342 N N . ARG A 1 170 ? 1.285 4.875 -9.188 1.00 71.69 170 ARG A N 1
ATOM 1343 C CA . ARG A 1 170 ? -0.015 5.476 -9.551 1.00 71.69 170 ARG A CA 1
ATOM 1344 C C . ARG A 1 170 ? -1.213 4.663 -9.067 1.00 71.69 170 ARG A C 1
ATOM 1346 O O . ARG A 1 170 ? -2.243 5.244 -8.753 1.00 71.69 170 ARG A O 1
ATOM 1353 N N . TYR A 1 171 ? -1.092 3.342 -8.986 1.00 69.75 171 TYR A N 1
ATOM 1354 C CA . TYR A 1 171 ? -2.162 2.490 -8.469 1.00 69.75 171 TYR A CA 1
ATOM 1355 C C . TYR A 1 171 ? -2.214 2.454 -6.938 1.00 69.75 171 TYR A C 1
ATOM 1357 O O . TYR A 1 171 ? -3.289 2.251 -6.383 1.00 69.75 171 TYR A O 1
ATOM 1365 N N . SER A 1 172 ? -1.113 2.766 -6.241 1.00 67.00 172 SER A N 1
ATOM 1366 C CA . SER A 1 172 ? -1.117 2.887 -4.773 1.00 67.00 172 SER A CA 1
ATOM 1367 C C . SER A 1 172 ? -2.064 3.974 -4.236 1.00 67.00 172 SER A C 1
ATOM 1369 O O . SER A 1 172 ? -2.488 3.900 -3.082 1.00 67.00 172 SER A O 1
ATOM 1371 N N . SER A 1 173 ? -2.421 4.970 -5.057 1.00 63.12 173 SER A N 1
ATOM 1372 C CA . SER A 1 173 ? -3.376 6.021 -4.692 1.00 63.12 173 SER A CA 1
ATOM 1373 C C . SER A 1 173 ? -4.828 5.703 -5.066 1.00 63.12 173 SER A C 1
ATOM 1375 O O . SER A 1 173 ? -5.718 6.401 -4.590 1.00 63.12 173 SER A O 1
ATOM 1377 N N . ASN A 1 174 ? -5.099 4.669 -5.878 1.00 63.69 174 ASN A N 1
ATOM 1378 C CA . ASN A 1 174 ? -6.442 4.382 -6.390 1.00 63.69 174 ASN A CA 1
ATOM 1379 C C . ASN A 1 174 ? -6.774 2.874 -6.353 1.00 63.69 174 ASN A C 1
ATOM 1381 O O . ASN A 1 174 ? -6.378 2.108 -7.235 1.00 63.69 174 ASN A O 1
ATOM 1385 N N . SER A 1 175 ? -7.542 2.474 -5.330 1.00 58.28 175 SER A N 1
ATOM 1386 C CA . SER A 1 175 ? -7.909 1.080 -5.001 1.00 58.28 175 SER A CA 1
ATOM 1387 C C . SER A 1 175 ? -8.600 0.328 -6.152 1.00 58.28 175 SER A C 1
ATOM 1389 O O . SER A 1 175 ? -8.329 -0.850 -6.385 1.00 58.28 175 SER A O 1
ATOM 1391 N N . SER A 1 176 ? -9.408 1.027 -6.957 1.00 64.00 176 SER A N 1
ATOM 1392 C CA . SER A 1 176 ? -10.194 0.442 -8.059 1.00 64.00 176 SER A CA 1
ATOM 1393 C C . SER A 1 176 ? -9.365 -0.269 -9.140 1.00 64.00 176 SER A C 1
ATOM 1395 O O . SER A 1 176 ? -9.887 -1.103 -9.877 1.00 64.00 176 SER A O 1
ATOM 1397 N N . LYS A 1 177 ? -8.064 0.033 -9.247 1.00 65.31 177 LYS A N 1
ATOM 1398 C CA . LYS A 1 177 ? -7.174 -0.507 -10.291 1.00 65.31 177 LYS A CA 1
ATOM 1399 C C . LYS A 1 177 ? -6.176 -1.553 -9.775 1.00 65.31 177 LYS A C 1
ATOM 1401 O O . LYS A 1 177 ? -5.291 -1.970 -10.525 1.00 65.31 177 LYS A O 1
ATOM 1406 N N . SER A 1 178 ? -6.342 -2.021 -8.534 1.00 62.44 178 SER A N 1
ATOM 1407 C CA . SER A 1 178 ? -5.449 -2.992 -7.878 1.00 62.44 178 SER A CA 1
ATOM 1408 C C . SER A 1 178 ? -5.292 -4.309 -8.661 1.00 62.44 178 SER A C 1
ATOM 1410 O O . SER A 1 178 ? -4.169 -4.748 -8.915 1.00 62.44 178 SER A O 1
ATOM 1412 N N . ASN A 1 179 ? -6.388 -4.878 -9.183 1.00 65.12 179 ASN A N 1
ATOM 1413 C CA . ASN A 1 179 ? -6.348 -6.117 -9.981 1.00 65.12 179 ASN A CA 1
ATOM 1414 C C . ASN A 1 179 ? -5.521 -5.991 -11.270 1.00 65.12 179 ASN A C 1
ATOM 1416 O O . ASN A 1 179 ? -4.888 -6.952 -11.704 1.00 65.12 179 ASN A O 1
ATOM 1420 N N . CYS A 1 180 ? -5.501 -4.809 -11.890 1.00 67.31 180 CYS A N 1
ATOM 1421 C CA . CYS A 1 180 ? -4.667 -4.564 -13.065 1.00 67.31 180 CYS A CA 1
ATOM 1422 C C . CYS A 1 180 ? -3.181 -4.514 -12.673 1.00 67.31 180 CYS A C 1
ATOM 1424 O O . CYS A 1 180 ? -2.340 -5.097 -13.352 1.00 67.31 180 CYS A O 1
ATOM 1426 N N . CYS A 1 181 ? -2.861 -3.893 -11.534 1.00 70.31 181 CYS A N 1
ATOM 1427 C CA . CYS A 1 181 ? -1.497 -3.828 -11.012 1.00 70.31 181 CYS A CA 1
ATOM 1428 C C . CYS A 1 181 ? -0.929 -5.217 -10.683 1.00 70.31 181 CYS A C 1
ATOM 1430 O O . CYS A 1 181 ? 0.223 -5.488 -11.010 1.00 70.31 181 CYS A O 1
ATOM 1432 N N . LEU A 1 182 ? -1.735 -6.108 -10.095 1.00 68.25 182 LEU A N 1
ATOM 1433 C CA . LEU A 1 182 ? -1.336 -7.491 -9.805 1.00 68.25 182 LEU A CA 1
ATOM 1434 C C . LEU A 1 182 ? -0.994 -8.279 -11.075 1.00 68.25 182 LEU A C 1
ATOM 1436 O O . LEU A 1 182 ? 0.032 -8.953 -11.111 1.00 68.25 182 LEU A O 1
ATOM 1440 N N . LYS A 1 183 ? -1.792 -8.137 -12.144 1.00 76.19 183 LYS A N 1
ATOM 1441 C CA . LYS A 1 183 ? -1.509 -8.774 -13.443 1.00 76.19 183 LYS A CA 1
ATOM 1442 C C . LYS A 1 183 ? -0.186 -8.293 -14.044 1.00 76.19 183 LYS A C 1
ATOM 1444 O O . LYS A 1 183 ? 0.603 -9.107 -14.513 1.00 76.19 183 LYS A O 1
ATOM 1449 N N . TRP A 1 184 ? 0.080 -6.986 -13.991 1.00 74.88 184 TRP A N 1
ATOM 1450 C CA . TRP A 1 184 ? 1.348 -6.415 -14.460 1.00 74.88 184 TRP A CA 1
ATOM 1451 C C . TRP A 1 184 ? 2.540 -6.830 -13.591 1.00 74.88 184 TRP A C 1
ATOM 1453 O O . TRP A 1 184 ? 3.603 -7.124 -14.126 1.00 74.88 184 TRP A O 1
ATOM 1463 N N . GLY A 1 185 ? 2.365 -6.887 -12.269 1.00 76.88 185 GLY A N 1
ATOM 1464 C CA . GLY A 1 185 ? 3.396 -7.368 -11.349 1.00 76.88 185 GLY A CA 1
ATOM 1465 C C . GLY A 1 185 ? 3.755 -8.832 -11.602 1.00 76.88 185 GLY A C 1
ATOM 1466 O O . GLY A 1 185 ? 4.931 -9.158 -11.702 1.00 76.88 185 GLY A O 1
ATOM 1467 N N . PHE A 1 186 ? 2.754 -9.696 -11.788 1.00 76.44 186 PHE A N 1
ATOM 1468 C CA . PHE A 1 186 ? 2.971 -11.104 -12.123 1.00 76.44 186 PHE A CA 1
ATOM 1469 C C . PHE A 1 186 ? 3.686 -11.271 -13.471 1.00 76.44 186 PHE A C 1
ATOM 1471 O O . PHE A 1 186 ? 4.632 -12.044 -13.573 1.00 76.44 186 PHE A O 1
ATOM 1478 N N . PHE A 1 187 ? 3.299 -10.487 -14.482 1.00 81.00 187 PHE A N 1
ATOM 1479 C CA . PHE A 1 187 ? 3.974 -10.478 -15.781 1.00 81.00 187 PHE A CA 1
ATOM 1480 C C . PHE A 1 187 ? 5.458 -10.087 -15.673 1.00 81.00 187 PHE A C 1
ATOM 1482 O O . PHE A 1 187 ? 6.307 -10.755 -16.253 1.00 81.00 187 PHE A O 1
ATOM 1489 N N . LEU A 1 188 ? 5.788 -9.046 -14.900 1.00 78.62 188 LEU A N 1
ATOM 1490 C CA . LEU A 1 188 ? 7.176 -8.606 -14.701 1.00 78.62 188 LEU A CA 1
ATOM 1491 C C . LEU A 1 188 ? 8.015 -9.596 -13.883 1.00 78.62 188 LEU A C 1
ATOM 1493 O O . LEU A 1 188 ? 9.218 -9.688 -14.105 1.00 78.62 188 LEU A O 1
ATOM 1497 N N . LEU A 1 189 ? 7.407 -10.335 -12.952 1.00 75.75 189 LEU A N 1
ATOM 1498 C CA . LEU A 1 189 ? 8.093 -11.405 -12.221 1.00 75.75 189 LEU A CA 1
ATOM 1499 C C . LEU A 1 189 ? 8.384 -12.606 -13.123 1.00 75.75 189 LEU A C 1
ATOM 1501 O O . LEU A 1 189 ? 9.483 -13.147 -13.072 1.00 75.75 189 LEU A O 1
ATOM 1505 N N . LEU A 1 190 ? 7.435 -12.991 -13.982 1.00 76.12 190 LEU A N 1
ATOM 1506 C CA . LEU A 1 190 ? 7.660 -14.045 -14.972 1.00 76.12 190 LEU A CA 1
ATOM 1507 C C . LEU A 1 190 ? 8.760 -13.667 -15.966 1.00 76.12 190 LEU A C 1
ATOM 1509 O O . LEU A 1 190 ? 9.600 -14.501 -16.280 1.00 76.12 190 LEU A O 1
ATOM 1513 N N . LEU A 1 191 ? 8.794 -12.407 -16.407 1.00 75.44 191 LEU A N 1
ATOM 1514 C CA . LEU A 1 191 ? 9.836 -11.895 -17.299 1.00 75.44 191 LEU A CA 1
ATOM 1515 C C . LEU A 1 191 ? 11.241 -11.938 -16.669 1.00 75.44 191 LEU A C 1
ATOM 1517 O O . LEU A 1 191 ? 12.223 -11.921 -17.390 1.00 75.44 191 LEU A O 1
ATOM 1521 N N . GLN A 1 192 ? 11.346 -11.985 -15.338 1.00 69.44 192 GLN A N 1
ATOM 1522 C CA . GLN A 1 192 ? 12.630 -12.084 -14.638 1.00 69.44 192 GLN A CA 1
ATOM 1523 C C . GLN A 1 192 ? 13.179 -13.520 -14.591 1.00 69.44 192 GLN A C 1
ATOM 1525 O O . GLN A 1 192 ? 14.356 -13.714 -14.300 1.00 69.44 192 GLN A O 1
ATOM 1530 N N . ILE A 1 193 ? 12.312 -14.516 -14.799 1.00 66.81 193 ILE A N 1
ATOM 1531 C CA . ILE A 1 193 ? 12.638 -15.950 -14.736 1.00 66.81 193 ILE A CA 1
ATOM 1532 C C . ILE A 1 193 ? 13.067 -16.486 -16.115 1.00 66.81 193 ILE A C 1
ATOM 1534 O O . ILE A 1 193 ? 13.715 -17.529 -16.183 1.00 66.81 193 ILE A O 1
ATOM 1538 N N . VAL A 1 194 ? 12.703 -15.782 -17.192 1.00 56.59 194 VAL A N 1
ATOM 1539 C CA . VAL A 1 194 ? 13.018 -16.109 -18.595 1.00 56.59 194 VAL A CA 1
ATOM 1540 C C . VAL A 1 194 ? 14.283 -15.386 -19.033 1.00 56.59 194 VAL A C 1
ATOM 1542 O O . VAL A 1 194 ? 15.125 -16.047 -19.676 1.00 56.59 194 VAL A O 1
#